Protein AF-A0A927T1A0-F1 (afdb_monomer_lite)

Secondary structure (DSSP, 8-state):
-----PPPP--HHHHHHHHHHHHHHHHHHH-SSSEEEE-HHHHT--HHHHHTHHHHHHHHTTSTTEEEEEE-TTSS-EEEEE-GGG-TT---TTS---SHHHHHHHHHHHHHHHH---TT---BHHHHHHHHHHHH--TTS-HHHHHHHHHHHHHHTTHHHHHTSSSPPBP-HHHHHHHHHHHHHHHHHHHHHHHHHHHTT-

Radius of gyration: 20.75 Å; chains: 1; bounding box: 73×37×47 Å

Foldseek 3Di:
DDPPDDDDDDDPVRVLLVVLVVCCLVQLLVDEAQKGKDFCCPPPVDVSCLVCVVVSQVSNCPDPQFPDWDADPVSGIIITGGDLLSRLQDADPPDDLLDPVSLVLLVQLLVLLVVPPDPPPFAFPSVSLVVSLVVPDDPPDDSNVSSRSVSVLCVVLCLCVVGPRPDTHTDDPVSSVSVSVSSVVVSVVSVVSHVVVVVVVD

pLDDT: mean 77.26, std 13.45, range [34.38, 95.94]

Structure (mmCIF, N/CA/C/O backbone):
data_AF-A0A927T1A0-F1
#
_entry.id   AF-A0A927T1A0-F1
#
loop_
_atom_site.group_PDB
_atom_site.id
_atom_site.type_symbol
_atom_site.label_atom_id
_atom_site.label_alt_id
_atom_site.label_comp_id
_atom_site.label_asym_id
_atom_site.label_entity_id
_atom_site.label_seq_id
_atom_site.pdbx_PDB_ins_code
_atom_site.Cartn_x
_atom_site.Cartn_y
_atom_site.Cartn_z
_atom_site.occupancy
_atom_site.B_iso_or_equiv
_atom_site.auth_seq_id
_atom_site.auth_comp_id
_atom_site.auth_asym_id
_atom_site.auth_atom_id
_atom_site.pdbx_PDB_model_num
ATOM 1 N N . MET A 1 1 ? 42.465 -2.386 1.527 1.00 45.06 1 MET A N 1
ATOM 2 C CA . MET A 1 1 ? 41.713 -3.405 0.766 1.00 45.06 1 MET A CA 1
ATOM 3 C C . MET A 1 1 ? 41.089 -2.698 -0.424 1.00 45.06 1 MET A C 1
ATOM 5 O O . MET A 1 1 ? 40.396 -1.713 -0.205 1.00 45.06 1 MET A O 1
ATOM 9 N N . ALA A 1 2 ? 41.426 -3.088 -1.654 1.00 48.59 2 ALA A N 1
ATOM 10 C CA . ALA A 1 2 ? 40.823 -2.501 -2.851 1.00 48.59 2 ALA A CA 1
ATOM 11 C C . ALA A 1 2 ? 39.385 -3.024 -2.981 1.00 48.59 2 ALA A C 1
ATOM 13 O O . ALA A 1 2 ? 39.175 -4.224 -2.835 1.00 48.59 2 ALA A O 1
ATOM 14 N N . SER A 1 3 ? 38.401 -2.146 -3.202 1.00 52.44 3 SER A N 1
ATOM 15 C CA . SER A 1 3 ? 37.031 -2.592 -3.468 1.00 52.44 3 SER A CA 1
ATOM 16 C C . SER A 1 3 ? 37.015 -3.326 -4.808 1.00 52.44 3 SER A C 1
ATOM 18 O O . SER A 1 3 ? 37.266 -2.705 -5.845 1.00 52.44 3 SER A O 1
ATOM 20 N N . GLU A 1 4 ? 36.736 -4.625 -4.799 1.00 57.19 4 GLU A N 1
ATOM 21 C CA . GLU A 1 4 ? 36.433 -5.363 -6.022 1.00 57.19 4 GLU A CA 1
ATOM 22 C C . GLU A 1 4 ? 35.213 -4.718 -6.688 1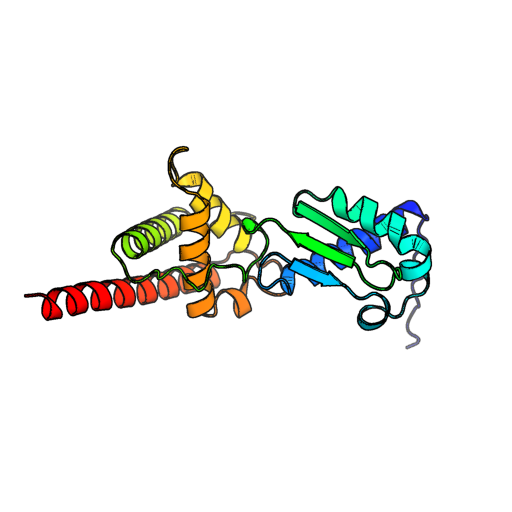.00 57.19 4 GLU A C 1
ATOM 24 O O . GLU A 1 4 ? 34.120 -4.671 -6.123 1.00 57.19 4 GLU A O 1
ATOM 29 N N . LYS A 1 5 ? 35.416 -4.146 -7.877 1.00 60.91 5 LYS A N 1
ATOM 30 C CA . LYS A 1 5 ? 34.323 -3.638 -8.703 1.00 60.91 5 LYS A CA 1
ATOM 31 C C . LYS A 1 5 ? 33.719 -4.817 -9.453 1.00 60.91 5 LYS A C 1
ATOM 33 O O . LYS A 1 5 ? 34.271 -5.263 -10.454 1.00 60.91 5 LYS A O 1
ATOM 38 N N . TYR A 1 6 ? 32.585 -5.303 -8.969 1.00 63.16 6 TYR A N 1
ATOM 39 C CA . TYR A 1 6 ? 31.758 -6.245 -9.712 1.00 63.16 6 TYR A CA 1
ATOM 40 C C . TYR A 1 6 ? 31.088 -5.498 -10.866 1.00 63.16 6 TYR A C 1
ATOM 42 O O . TYR A 1 6 ? 30.409 -4.494 -10.653 1.00 63.16 6 TYR A O 1
ATOM 50 N N . THR A 1 7 ? 31.322 -5.967 -12.089 1.00 67.88 7 THR A N 1
ATOM 51 C CA . THR A 1 7 ? 30.641 -5.471 -13.288 1.00 67.88 7 THR A CA 1
ATOM 52 C C . THR A 1 7 ? 29.565 -6.485 -13.641 1.00 67.88 7 THR A C 1
ATOM 54 O O . THR A 1 7 ? 29.859 -7.675 -13.733 1.00 67.88 7 THR A O 1
ATOM 57 N N . ILE A 1 8 ? 28.324 -6.028 -13.780 1.00 71.69 8 ILE A N 1
ATOM 58 C CA . ILE A 1 8 ? 27.202 -6.864 -14.204 1.00 71.69 8 ILE A CA 1
ATOM 59 C C . ILE A 1 8 ? 26.963 -6.550 -15.676 1.00 71.69 8 ILE A C 1
ATOM 61 O O . ILE A 1 8 ? 26.693 -5.402 -16.025 1.00 71.69 8 ILE A O 1
ATOM 65 N N . GLU A 1 9 ? 27.091 -7.558 -16.529 1.00 80.94 9 GLU A N 1
ATOM 66 C CA . GLU A 1 9 ? 26.691 -7.461 -17.928 1.00 80.94 9 GLU A CA 1
ATOM 67 C C . GLU A 1 9 ? 25.198 -7.776 -18.032 1.00 80.94 9 GLU A C 1
ATOM 69 O O . GLU A 1 9 ? 24.725 -8.760 -17.466 1.00 80.94 9 GLU A O 1
ATOM 74 N N . MET A 1 10 ? 24.454 -6.917 -18.725 1.00 84.12 10 MET A N 1
ATOM 75 C CA . MET A 1 10 ? 23.020 -7.075 -18.953 1.00 84.12 10 MET A CA 1
ATOM 76 C C . MET A 1 10 ? 22.737 -6.866 -20.434 1.00 84.12 10 MET A C 1
ATOM 78 O O . MET A 1 10 ? 23.289 -5.961 -21.065 1.00 84.12 10 MET A O 1
ATOM 82 N N . THR A 1 11 ? 21.842 -7.674 -20.989 1.00 90.88 11 THR A N 1
ATOM 83 C CA . THR A 1 11 ? 21.240 -7.389 -22.290 1.00 90.88 11 THR A CA 1
ATOM 84 C C . THR A 1 11 ? 20.385 -6.123 -22.210 1.00 90.88 11 THR A C 1
ATOM 86 O O . THR A 1 11 ? 19.959 -5.690 -21.136 1.00 90.88 11 THR A O 1
ATOM 89 N N . LYS A 1 12 ? 20.080 -5.529 -23.368 1.00 88.62 12 LYS A N 1
ATOM 90 C CA . LYS A 1 12 ? 19.177 -4.373 -23.450 1.00 88.62 12 LYS A CA 1
ATOM 91 C C . LYS A 1 12 ? 17.817 -4.662 -22.796 1.00 88.62 12 LYS A C 1
ATOM 93 O O . LYS A 1 12 ? 17.281 -3.808 -22.099 1.00 88.62 12 LYS A O 1
ATOM 98 N N . GLU A 1 13 ? 17.270 -5.858 -23.006 1.00 90.94 13 GLU A N 1
ATOM 99 C CA . GLU A 1 13 ? 15.973 -6.268 -22.453 1.00 90.94 13 GLU A CA 1
ATOM 100 C C . GLU A 1 13 ? 16.020 -6.400 -20.928 1.00 90.94 13 GLU A C 1
ATOM 102 O O . GLU A 1 13 ? 15.149 -5.870 -20.238 1.00 90.94 13 GLU A O 1
ATOM 107 N N . GLU A 1 14 ? 17.066 -7.032 -20.389 1.00 89.62 14 GLU A N 1
ATOM 108 C CA . GLU A 1 14 ? 17.267 -7.141 -18.940 1.00 89.62 14 GLU A CA 1
ATOM 109 C C . GLU A 1 14 ? 17.461 -5.767 -18.298 1.00 89.62 14 GLU A C 1
ATOM 111 O O . GLU A 1 14 ? 16.908 -5.502 -17.232 1.00 89.62 14 GLU A O 1
ATOM 116 N N . MET A 1 15 ? 18.195 -4.872 -18.963 1.00 89.56 15 MET A N 1
ATOM 117 C CA . MET A 1 15 ? 18.384 -3.486 -18.538 1.00 89.56 15 MET A CA 1
ATOM 118 C C . MET A 1 15 ? 17.048 -2.734 -18.475 1.00 89.56 15 MET A C 1
ATOM 120 O O . MET A 1 15 ? 16.716 -2.163 -17.434 1.00 89.56 15 MET A O 1
ATOM 124 N N . ILE A 1 16 ? 16.240 -2.792 -19.541 1.00 91.12 16 ILE A N 1
ATOM 125 C CA . ILE A 1 16 ? 14.908 -2.167 -19.578 1.00 91.12 16 ILE A CA 1
ATOM 126 C C . ILE A 1 16 ? 14.041 -2.702 -18.438 1.00 91.12 16 ILE A C 1
ATOM 128 O O . ILE A 1 16 ? 13.424 -1.921 -17.710 1.00 91.12 16 ILE A O 1
ATOM 132 N N . LYS A 1 17 ? 14.024 -4.027 -18.252 1.00 91.31 17 LYS A N 1
ATOM 133 C CA . LYS A 1 17 ? 13.237 -4.670 -17.201 1.00 91.31 17 LYS A CA 1
ATOM 134 C C . LYS A 1 17 ? 13.690 -4.238 -15.807 1.00 91.31 17 LYS A C 1
ATOM 136 O O . LYS A 1 17 ? 12.857 -3.886 -14.973 1.00 91.31 17 LYS A O 1
ATOM 141 N N . PHE A 1 18 ? 14.999 -4.203 -15.576 1.00 89.25 18 PHE A N 1
ATOM 142 C CA . PHE A 1 18 ? 15.589 -3.765 -14.318 1.00 89.25 18 PHE A CA 1
ATOM 143 C C . PHE A 1 18 ? 15.191 -2.328 -13.965 1.00 89.25 18 PHE A C 1
ATOM 145 O O . PHE A 1 18 ? 14.726 -2.080 -12.850 1.00 89.25 18 PHE A O 1
ATOM 152 N N . TYR A 1 19 ? 15.323 -1.380 -14.900 1.00 88.19 19 TYR A N 1
ATOM 153 C CA . TYR A 1 19 ? 14.942 0.008 -14.630 1.00 88.19 19 TYR A CA 1
ATOM 154 C C . TYR A 1 19 ? 13.432 0.176 -14.475 1.00 88.19 19 TYR A C 1
ATOM 156 O O . TYR A 1 19 ? 13.015 0.929 -13.599 1.00 88.19 19 TYR A O 1
ATOM 164 N N . ALA A 1 20 ? 12.612 -0.541 -15.248 1.00 89.75 20 ALA A N 1
ATOM 165 C CA . ALA A 1 20 ? 11.161 -0.528 -15.073 1.00 89.75 20 ALA A CA 1
ATOM 166 C C . ALA A 1 20 ? 10.763 -0.975 -13.656 1.00 89.75 20 ALA A C 1
ATOM 168 O O . ALA A 1 20 ? 10.043 -0.257 -12.958 1.00 89.75 20 ALA A O 1
ATOM 169 N N . ASP A 1 21 ? 11.296 -2.108 -13.191 1.00 87.50 21 ASP A N 1
ATOM 170 C CA . ASP A 1 21 ? 11.013 -2.635 -11.853 1.00 87.50 21 ASP A CA 1
ATOM 171 C C . ASP A 1 21 ? 11.532 -1.698 -10.754 1.00 87.50 21 ASP A C 1
ATOM 173 O O . ASP A 1 21 ? 10.850 -1.462 -9.751 1.00 87.50 21 ASP A O 1
ATOM 177 N N . LYS A 1 22 ? 12.721 -1.114 -10.947 1.00 85.44 22 LYS A N 1
ATOM 178 C CA . LYS A 1 22 ? 13.294 -0.131 -10.022 1.00 85.44 22 LYS A CA 1
ATOM 179 C C . LYS A 1 22 ? 12.413 1.114 -9.903 1.00 85.44 22 LYS A C 1
ATOM 181 O O . LYS A 1 22 ? 12.068 1.502 -8.788 1.00 85.44 22 LYS A O 1
ATOM 186 N N . ILE A 1 23 ? 12.010 1.700 -11.032 1.00 86.12 23 ILE A N 1
ATOM 187 C CA . ILE A 1 23 ? 11.151 2.890 -11.076 1.00 86.12 23 ILE A CA 1
ATOM 188 C C . ILE A 1 23 ? 9.808 2.599 -10.406 1.00 86.12 23 ILE A C 1
ATOM 190 O O . ILE A 1 23 ? 9.369 3.383 -9.572 1.00 86.12 23 ILE A O 1
ATOM 194 N N . ILE A 1 24 ? 9.174 1.458 -10.700 1.00 85.06 24 ILE A N 1
ATOM 195 C CA . ILE A 1 24 ? 7.921 1.055 -10.046 1.00 85.06 24 ILE A CA 1
ATOM 196 C C . ILE A 1 24 ? 8.090 1.007 -8.526 1.00 85.06 24 ILE A C 1
ATOM 198 O O . ILE A 1 24 ? 7.283 1.589 -7.803 1.00 85.06 24 ILE A O 1
ATOM 202 N N . ASN A 1 25 ? 9.129 0.327 -8.037 1.00 79.88 25 ASN A N 1
ATOM 203 C CA . ASN A 1 25 ? 9.332 0.135 -6.603 1.00 79.88 25 ASN A CA 1
ATOM 204 C C . ASN A 1 25 ? 9.637 1.449 -5.870 1.00 79.88 25 ASN A C 1
ATOM 206 O O . ASN A 1 25 ? 9.160 1.644 -4.754 1.00 79.88 25 ASN A O 1
ATOM 210 N N . GLU A 1 26 ? 10.382 2.367 -6.486 1.00 78.44 26 GLU A N 1
ATOM 211 C CA . GLU A 1 26 ? 10.654 3.682 -5.896 1.00 78.44 26 GLU A CA 1
ATOM 212 C C . GLU A 1 26 ? 9.430 4.611 -5.948 1.00 78.44 26 GLU A C 1
ATOM 214 O O . GLU A 1 26 ? 9.125 5.299 -4.969 1.00 78.44 26 GLU A O 1
ATOM 219 N N . SER A 1 27 ? 8.703 4.613 -7.067 1.00 78.62 27 SER A N 1
ATOM 220 C CA . SER A 1 27 ? 7.548 5.485 -7.294 1.00 78.62 27 SER A CA 1
ATOM 221 C C . SER A 1 27 ? 6.339 5.088 -6.451 1.00 78.62 27 SER A C 1
ATOM 223 O O . SER A 1 27 ? 5.657 5.950 -5.899 1.00 78.62 27 SER A O 1
ATOM 225 N N . ILE A 1 28 ? 6.082 3.788 -6.286 1.00 76.06 28 ILE A N 1
ATOM 226 C CA . ILE A 1 28 ? 4.895 3.304 -5.568 1.00 76.06 28 ILE A CA 1
ATOM 227 C C . ILE A 1 28 ? 4.938 3.609 -4.069 1.00 76.06 28 ILE A C 1
ATOM 229 O O . ILE A 1 28 ? 3.903 3.837 -3.445 1.00 76.06 28 ILE A O 1
ATOM 233 N N . VAL A 1 29 ? 6.141 3.658 -3.492 1.00 69.00 29 VAL A N 1
ATOM 234 C CA . VAL A 1 29 ? 6.360 4.035 -2.090 1.00 69.00 29 VAL A CA 1
ATOM 235 C C . VAL A 1 29 ? 6.052 5.516 -1.868 1.00 69.00 29 VAL A C 1
ATOM 237 O O . VAL A 1 29 ? 5.502 5.875 -0.832 1.00 69.00 29 VAL A O 1
ATOM 240 N N . LYS A 1 30 ? 6.380 6.363 -2.849 1.00 64.75 30 LYS A N 1
ATOM 241 C CA . LYS A 1 30 ? 6.226 7.825 -2.786 1.00 64.75 30 LYS A CA 1
ATOM 242 C C . LYS A 1 30 ? 4.874 8.318 -3.306 1.00 64.75 30 LYS A C 1
ATOM 244 O O . LYS A 1 30 ? 4.610 9.519 -3.290 1.00 64.75 30 LYS A O 1
ATOM 249 N N . CYS A 1 31 ? 4.021 7.411 -3.778 1.00 67.81 31 CYS A N 1
ATOM 250 C CA . CYS A 1 31 ? 2.732 7.762 -4.344 1.00 67.81 31 CYS A CA 1
ATOM 251 C C . CYS A 1 31 ? 1.800 8.335 -3.264 1.00 67.81 31 CYS A C 1
ATOM 253 O O . CYS A 1 31 ? 1.411 7.653 -2.313 1.00 67.81 31 CYS A O 1
ATOM 255 N N . SER A 1 32 ? 1.417 9.595 -3.453 1.00 53.44 32 SER A N 1
ATOM 256 C CA . SER A 1 32 ? 0.317 10.250 -2.753 1.00 53.44 32 SER A CA 1
ATOM 257 C C . SER A 1 32 ? -0.688 10.657 -3.832 1.00 53.44 32 SER A C 1
ATOM 259 O O . SER A 1 32 ? -0.310 11.322 -4.789 1.00 53.44 32 SER A O 1
ATOM 261 N N . LYS A 1 33 ? -1.955 10.232 -3.719 1.00 55.38 33 LYS A N 1
ATOM 262 C CA . LYS A 1 33 ? -3.036 10.526 -4.695 1.00 55.38 33 LYS A CA 1
ATOM 263 C C . LYS A 1 33 ? -2.989 9.739 -6.023 1.00 55.38 33 LYS A C 1
ATOM 265 O O . LYS A 1 33 ? -3.163 10.330 -7.081 1.00 55.38 33 LYS A O 1
ATOM 270 N N . ASP A 1 34 ? -2.777 8.419 -5.973 1.00 56.50 34 ASP A N 1
ATOM 271 C CA . ASP A 1 34 ? -2.787 7.473 -7.118 1.00 56.50 34 ASP A CA 1
ATOM 272 C C . ASP A 1 34 ? -1.754 7.722 -8.229 1.00 56.50 34 ASP A C 1
ATOM 274 O O . ASP A 1 34 ? -1.616 6.890 -9.122 1.00 56.50 34 ASP A O 1
ATOM 278 N N . ASN A 1 35 ? -1.006 8.824 -8.179 1.00 57.50 35 ASN A N 1
ATOM 279 C CA . ASN A 1 35 ? 0.011 9.180 -9.157 1.00 57.50 35 ASN A CA 1
ATOM 280 C C . ASN A 1 35 ? 1.391 9.275 -8.497 1.00 57.50 35 ASN A C 1
ATOM 282 O O . ASN A 1 35 ? 1.534 9.719 -7.355 1.00 57.50 35 ASN A O 1
ATOM 286 N N . ALA A 1 36 ? 2.415 8.867 -9.229 1.00 64.12 36 ALA A N 1
ATOM 287 C CA . ALA A 1 36 ? 3.799 9.169 -8.932 1.00 64.12 36 ALA A CA 1
ATOM 288 C C . ALA A 1 36 ? 4.448 9.704 -10.206 1.00 64.12 36 ALA A C 1
ATOM 290 O O . ALA A 1 36 ? 4.482 9.020 -11.228 1.00 64.12 36 ALA A O 1
ATOM 291 N N . CYS A 1 37 ? 4.976 10.921 -10.125 1.00 61.62 37 CYS A N 1
ATOM 292 C CA . CYS A 1 37 ? 5.792 11.490 -11.184 1.00 61.62 37 CYS A CA 1
ATOM 293 C C . CYS A 1 37 ? 7.244 11.048 -10.973 1.00 61.62 37 CYS A C 1
ATOM 295 O O . CYS A 1 37 ? 7.838 11.291 -9.916 1.00 61.62 37 CYS A O 1
ATOM 297 N N . PHE A 1 38 ? 7.805 10.369 -11.966 1.00 65.56 38 PHE A N 1
ATOM 298 C CA . PHE A 1 38 ? 9.206 9.992 -12.014 1.00 65.56 38 PHE A CA 1
ATOM 299 C C . PHE A 1 38 ? 9.939 10.887 -13.008 1.00 65.56 38 PHE A C 1
ATOM 301 O O . PHE A 1 38 ? 9.635 10.890 -14.196 1.00 65.56 38 PHE A O 1
ATOM 308 N N . VAL A 1 39 ? 10.953 11.600 -12.525 1.00 60.88 39 VAL A N 1
ATOM 309 C CA . VAL A 1 39 ? 11.798 12.471 -13.347 1.00 60.88 39 VAL A CA 1
ATOM 310 C C . VAL A 1 39 ? 13.195 11.835 -13.452 1.00 60.88 39 VAL A C 1
ATOM 312 O O . VAL A 1 39 ? 13.983 11.945 -12.504 1.00 60.88 39 VAL A O 1
ATOM 315 N N . PRO A 1 40 ? 13.545 11.156 -14.567 1.00 56.78 40 PRO A N 1
ATOM 316 C CA . PRO A 1 40 ? 14.827 10.465 -14.746 1.00 56.78 40 PRO A CA 1
ATOM 317 C C . PRO A 1 40 ? 16.062 11.322 -14.432 1.00 56.78 40 PRO A C 1
ATOM 319 O O . PRO A 1 40 ? 17.037 10.834 -13.849 1.00 56.78 40 PRO A O 1
ATOM 322 N N . THR A 1 41 ? 16.014 12.614 -14.771 1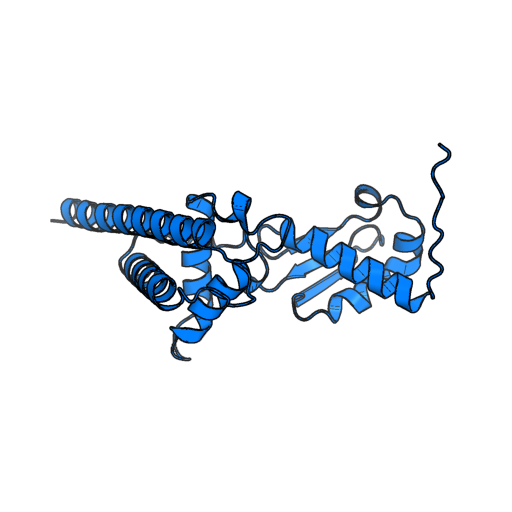.00 54.34 41 THR A N 1
ATOM 323 C CA . THR A 1 41 ? 17.122 13.567 -14.577 1.00 54.34 41 THR A CA 1
ATOM 324 C C . THR A 1 41 ? 17.392 13.892 -13.106 1.00 54.34 41 THR A C 1
ATOM 326 O O . THR A 1 41 ? 18.520 14.243 -12.753 1.00 54.34 41 THR A O 1
ATOM 329 N N . ILE A 1 42 ? 16.393 13.731 -12.234 1.00 54.88 42 ILE A N 1
ATOM 330 C CA . ILE A 1 42 ? 16.494 14.005 -10.795 1.00 54.88 42 ILE A CA 1
ATOM 331 C C . ILE A 1 42 ? 16.867 12.736 -10.023 1.00 54.88 42 ILE A C 1
ATOM 333 O O . ILE A 1 42 ? 17.663 12.800 -9.087 1.00 54.88 42 ILE A O 1
ATOM 337 N N . PHE A 1 43 ? 16.321 11.585 -10.419 1.00 51.53 43 PHE A N 1
ATOM 338 C CA . PHE A 1 43 ? 16.395 10.366 -9.613 1.00 51.53 43 PHE A CA 1
ATOM 339 C C . PHE A 1 43 ? 17.667 9.548 -9.823 1.00 51.53 43 PHE A C 1
ATOM 341 O O . PHE A 1 43 ? 18.226 9.040 -8.854 1.00 51.53 43 PHE A O 1
ATOM 348 N N . LEU A 1 44 ? 18.129 9.401 -11.068 1.00 57.56 44 LEU A N 1
ATOM 349 C CA . LEU A 1 44 ? 19.227 8.476 -11.374 1.00 57.56 44 LEU A CA 1
ATOM 350 C C . LEU A 1 44 ? 20.357 9.112 -12.187 1.00 57.56 44 LEU A C 1
ATOM 352 O O . LEU A 1 44 ? 21.453 8.559 -12.201 1.00 57.56 44 LEU A O 1
ATOM 356 N N . LYS A 1 45 ? 20.131 10.288 -12.804 1.00 60.03 45 LYS A N 1
ATOM 357 C CA . LYS A 1 45 ? 21.101 10.978 -13.687 1.00 60.03 45 LYS A CA 1
ATOM 358 C C . LYS A 1 45 ? 21.737 10.034 -14.719 1.00 60.03 45 LYS A C 1
ATOM 360 O O . LYS A 1 45 ? 22.871 10.239 -15.150 1.00 60.03 45 LYS A O 1
ATOM 365 N N . ASP A 1 46 ? 21.005 8.993 -15.092 1.00 68.31 46 ASP A N 1
ATOM 366 C CA . ASP A 1 46 ? 21.507 7.906 -15.910 1.00 68.31 46 ASP A CA 1
ATOM 367 C C . ASP A 1 46 ? 21.050 8.124 -17.349 1.00 68.31 46 ASP A C 1
ATOM 369 O O . ASP A 1 46 ? 19.852 8.130 -17.645 1.00 68.31 46 ASP A O 1
ATOM 373 N N . LYS A 1 47 ? 22.018 8.346 -18.242 1.00 72.88 47 LYS A N 1
ATOM 374 C CA . LYS A 1 47 ? 21.754 8.597 -19.663 1.00 72.88 47 LYS A CA 1
ATOM 375 C C . LYS A 1 47 ? 21.032 7.424 -20.324 1.00 72.88 47 LYS A C 1
ATOM 377 O O . LYS A 1 47 ? 20.209 7.665 -21.200 1.00 72.88 47 LYS A O 1
ATOM 382 N N . LEU A 1 48 ? 21.261 6.194 -19.855 1.00 75.19 48 LEU A N 1
ATOM 383 C CA . LEU A 1 48 ? 20.617 4.998 -20.402 1.00 75.19 48 LEU A CA 1
ATOM 384 C C . LEU A 1 48 ? 19.099 5.020 -20.198 1.00 75.19 48 LEU A C 1
ATOM 386 O O . LEU A 1 48 ? 18.351 4.591 -21.070 1.00 75.19 48 LEU A O 1
ATOM 390 N N . ILE A 1 49 ? 18.622 5.570 -19.078 1.00 77.12 49 ILE A N 1
ATOM 391 C CA . ILE A 1 49 ? 17.181 5.677 -18.813 1.00 77.12 49 ILE A CA 1
ATOM 392 C C . ILE A 1 49 ? 16.532 6.669 -19.775 1.00 77.12 49 ILE A C 1
ATOM 394 O O . ILE A 1 49 ? 15.430 6.423 -20.251 1.00 77.12 49 ILE A O 1
ATOM 398 N N . ILE A 1 50 ? 17.214 7.781 -20.061 1.00 77.75 50 ILE A N 1
ATOM 399 C CA . ILE A 1 50 ? 16.719 8.814 -20.978 1.00 77.75 50 ILE A CA 1
ATOM 400 C C . ILE A 1 50 ? 16.666 8.260 -22.407 1.00 77.75 50 ILE A C 1
ATOM 402 O O . ILE A 1 50 ? 15.654 8.407 -23.085 1.00 77.75 50 ILE A O 1
ATOM 406 N N . GLU A 1 51 ? 17.722 7.572 -22.848 1.00 84.56 51 GLU A N 1
ATOM 407 C CA . GLU A 1 51 ? 17.807 6.979 -24.191 1.00 84.56 51 GLU A CA 1
ATOM 408 C C . GLU A 1 51 ? 16.760 5.879 -24.430 1.00 84.56 51 GLU A C 1
ATOM 410 O O . GLU A 1 51 ? 16.293 5.706 -25.555 1.00 84.56 51 GLU A O 1
ATOM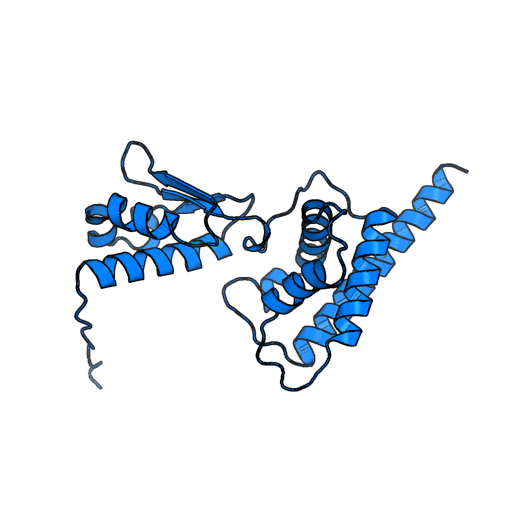 415 N N . HIS A 1 52 ? 16.351 5.168 -23.374 1.00 87.69 52 HIS A N 1
ATOM 416 C CA . HIS A 1 52 ? 15.402 4.053 -23.445 1.00 87.69 52 HIS A CA 1
ATOM 417 C C . HIS A 1 52 ? 14.047 4.343 -22.782 1.00 87.69 52 HIS A C 1
ATOM 419 O O . HIS A 1 52 ? 13.285 3.414 -22.498 1.00 87.69 52 HIS A O 1
ATOM 425 N N . LEU A 1 53 ? 13.711 5.617 -22.550 1.00 85.62 53 LEU A N 1
ATOM 426 C CA . LEU A 1 53 ? 12.569 6.009 -21.719 1.00 85.62 53 LEU A CA 1
ATOM 427 C C . LEU A 1 53 ? 11.235 5.435 -22.213 1.00 85.62 53 LEU A C 1
ATOM 429 O O . LEU A 1 53 ? 10.436 4.946 -21.418 1.00 85.62 53 LEU A O 1
ATOM 433 N N . GLU A 1 54 ? 11.005 5.435 -23.527 1.00 88.75 54 GLU A N 1
ATOM 434 C CA . GLU A 1 54 ? 9.788 4.877 -24.129 1.00 88.75 54 GLU A CA 1
ATOM 435 C C . GLU A 1 54 ? 9.671 3.356 -23.966 1.00 88.75 54 GLU A C 1
ATOM 437 O O . GLU A 1 54 ? 8.569 2.812 -23.857 1.00 88.75 54 GLU A O 1
ATOM 442 N N . GLU A 1 55 ? 10.794 2.643 -24.014 1.00 91.44 55 GLU A N 1
ATOM 443 C CA . GLU A 1 55 ? 10.828 1.187 -23.864 1.00 91.44 55 GLU A CA 1
ATOM 444 C C . GLU A 1 55 ? 10.611 0.811 -22.397 1.00 91.44 55 GLU A C 1
ATOM 446 O O . GLU A 1 55 ? 9.802 -0.068 -22.097 1.00 91.44 55 GLU A O 1
ATOM 451 N N . ILE A 1 56 ? 11.237 1.559 -21.486 1.00 90.75 56 ILE A N 1
ATOM 452 C CA . ILE A 1 56 ? 11.035 1.450 -20.040 1.00 90.75 56 ILE A CA 1
ATOM 453 C C . ILE A 1 56 ? 9.577 1.755 -19.676 1.00 90.75 56 ILE A C 1
ATOM 455 O O . ILE A 1 56 ? 8.949 0.966 -18.976 1.00 90.75 56 ILE A O 1
ATOM 459 N N . ALA A 1 57 ? 8.989 2.836 -20.191 1.00 89.94 57 ALA A N 1
ATOM 460 C CA . ALA A 1 57 ? 7.591 3.190 -19.938 1.00 89.94 57 ALA A CA 1
ATOM 461 C C . ALA A 1 57 ? 6.610 2.111 -20.432 1.00 89.94 57 ALA A C 1
ATOM 463 O O . ALA A 1 57 ? 5.644 1.779 -19.739 1.00 89.94 57 ALA A O 1
ATOM 464 N N . ARG A 1 58 ? 6.871 1.518 -21.606 1.00 92.00 58 ARG A N 1
ATOM 465 C CA . ARG A 1 58 ? 6.085 0.387 -22.126 1.00 92.00 58 ARG A CA 1
ATOM 466 C C . ARG A 1 58 ? 6.204 -0.851 -21.248 1.00 92.00 58 ARG A C 1
ATOM 468 O O . ARG A 1 58 ? 5.216 -1.563 -21.089 1.00 92.00 58 ARG A O 1
ATOM 475 N N . GLU A 1 59 ? 7.378 -1.112 -20.686 1.00 94.31 59 GLU A N 1
ATOM 476 C CA . GLU A 1 59 ? 7.574 -2.217 -19.750 1.00 94.31 59 GLU A CA 1
ATOM 477 C C . GLU A 1 59 ? 6.866 -1.956 -18.411 1.00 94.31 59 GLU A C 1
ATOM 479 O O . GLU A 1 59 ? 6.183 -2.844 -17.903 1.00 94.31 59 GLU A O 1
ATOM 484 N N . ILE A 1 60 ? 6.912 -0.721 -17.897 1.00 91.88 60 ILE A N 1
ATOM 485 C CA . ILE A 1 60 ? 6.176 -0.302 -16.691 1.00 91.88 60 ILE A CA 1
ATOM 486 C C . ILE A 1 60 ? 4.665 -0.509 -16.867 1.00 91.88 60 ILE A C 1
ATOM 488 O O . ILE A 1 60 ? 4.005 -1.030 -15.971 1.00 91.88 60 ILE A O 1
ATOM 492 N N . GLN A 1 61 ? 4.110 -0.156 -18.031 1.00 92.69 61 GLN A N 1
ATOM 493 C CA . GLN A 1 61 ? 2.676 -0.283 -18.325 1.00 92.69 61 GLN A CA 1
ATOM 494 C C . GLN A 1 61 ? 2.159 -1.735 -18.262 1.00 92.69 61 GLN A C 1
ATOM 496 O O . GLN A 1 61 ? 0.950 -1.939 -18.139 1.00 92.69 61 GLN A O 1
ATOM 501 N N . LYS A 1 62 ? 3.046 -2.739 -18.339 1.00 91.69 62 LYS A N 1
ATOM 502 C CA . LYS A 1 62 ? 2.693 -4.164 -18.212 1.00 91.69 62 LYS A CA 1
ATOM 503 C C . LYS A 1 62 ? 2.571 -4.626 -16.757 1.00 91.69 62 LYS A C 1
ATOM 505 O O . LYS A 1 62 ? 2.040 -5.712 -16.519 1.00 91.69 62 LYS A O 1
ATOM 510 N N . ASP A 1 63 ? 3.076 -3.866 -15.784 1.00 89.81 63 ASP A N 1
ATOM 511 C CA . ASP A 1 63 ? 3.023 -4.271 -14.380 1.00 89.81 63 ASP A CA 1
ATOM 512 C C . ASP A 1 63 ? 1.584 -4.207 -13.848 1.00 89.81 63 ASP A C 1
ATOM 514 O O . ASP A 1 63 ? 0.883 -3.208 -13.982 1.00 89.81 63 ASP A O 1
ATOM 518 N N . LYS A 1 64 ? 1.147 -5.278 -13.177 1.00 84.50 64 LYS A N 1
ATOM 519 C CA . LYS A 1 64 ? -0.205 -5.415 -12.606 1.00 84.50 64 LYS A CA 1
ATOM 520 C C . LYS A 1 64 ? -0.585 -4.331 -11.587 1.00 84.50 64 LYS A C 1
ATOM 522 O O . LYS A 1 64 ? -1.756 -4.222 -11.223 1.00 84.50 64 LYS A O 1
ATOM 527 N N . LYS A 1 65 ? 0.393 -3.602 -11.043 1.00 82.75 65 LYS A N 1
ATOM 528 C CA . LYS A 1 65 ? 0.189 -2.506 -10.091 1.00 82.75 65 LYS A CA 1
ATOM 529 C C . LYS A 1 65 ? -0.130 -1.190 -10.791 1.00 82.75 65 LYS A C 1
ATOM 531 O O . LYS A 1 65 ? -0.699 -0.306 -10.152 1.00 82.75 65 LYS A O 1
ATOM 536 N N . VAL A 1 66 ? 0.232 -1.069 -12.065 1.00 83.94 66 VAL A N 1
ATOM 537 C CA . VAL A 1 66 ? 0.140 0.155 -12.855 1.00 83.94 66 VAL A CA 1
ATOM 538 C C . VAL A 1 66 ? -1.190 0.186 -13.600 1.00 83.94 66 VAL A C 1
ATOM 540 O O . VAL A 1 66 ? -1.564 -0.750 -14.299 1.00 83.94 66 VAL A O 1
ATOM 543 N N . VAL A 1 67 ? -1.913 1.291 -13.444 1.00 85.69 67 VAL A N 1
ATOM 544 C CA . VAL A 1 67 ? -3.137 1.597 -14.193 1.00 85.69 67 VAL A CA 1
ATOM 545 C C . VAL A 1 67 ? -2.764 2.209 -15.534 1.00 85.69 67 VAL A C 1
ATOM 547 O O . VAL A 1 67 ? -3.265 1.806 -16.583 1.00 85.69 67 VAL A O 1
ATOM 550 N N . LYS A 1 68 ? -1.885 3.211 -15.498 1.00 87.38 68 LYS A N 1
ATOM 551 C CA . LYS A 1 68 ? -1.543 4.018 -16.663 1.00 87.38 68 LYS A CA 1
ATOM 552 C C . LYS A 1 68 ? -0.149 4.605 -16.519 1.00 87.38 68 LYS A C 1
ATOM 554 O O . LYS A 1 68 ? 0.236 5.022 -15.432 1.00 87.38 68 LYS A O 1
ATOM 559 N N . VAL A 1 69 ? 0.548 4.694 -17.642 1.00 88.62 69 VAL A N 1
ATOM 560 C CA . VAL A 1 69 ? 1.796 5.432 -17.802 1.00 88.62 69 VAL A CA 1
ATOM 561 C C . VAL A 1 69 ? 1.578 6.545 -18.823 1.00 88.62 69 VAL A C 1
ATOM 563 O O . VAL A 1 69 ? 0.975 6.322 -19.875 1.00 88.62 69 VAL A O 1
ATOM 566 N N . ALA A 1 70 ? 2.051 7.748 -18.519 1.00 85.81 70 ALA A N 1
ATOM 567 C CA . ALA A 1 70 ? 2.141 8.846 -19.469 1.00 85.81 70 ALA A CA 1
ATOM 568 C C . ALA A 1 70 ? 3.570 9.388 -19.472 1.00 85.81 70 ALA A C 1
ATOM 570 O O . ALA A 1 70 ? 4.178 9.546 -18.422 1.00 85.81 70 ALA A O 1
ATOM 571 N N . ILE A 1 71 ? 4.102 9.647 -20.661 1.00 83.12 71 ILE A N 1
ATOM 572 C CA . ILE A 1 71 ? 5.386 10.326 -20.827 1.00 83.12 71 ILE A CA 1
ATOM 573 C C . ILE A 1 71 ? 5.067 11.782 -21.146 1.00 83.12 71 ILE A C 1
ATOM 575 O O . ILE A 1 71 ? 4.163 12.055 -21.949 1.00 83.12 71 ILE A O 1
ATOM 579 N N . ASP A 1 72 ? 5.765 12.714 -20.506 1.00 79.12 72 ASP A N 1
ATOM 580 C CA . ASP A 1 72 ? 5.626 14.123 -20.845 1.00 79.12 72 ASP A CA 1
ATOM 581 C C . ASP A 1 72 ? 6.083 14.388 -22.292 1.00 79.12 72 ASP A C 1
ATOM 583 O O . ASP A 1 72 ? 6.820 13.624 -22.917 1.00 79.12 72 ASP A O 1
ATOM 587 N N . LYS A 1 73 ? 5.638 15.510 -22.860 1.00 69.00 73 LYS A N 1
ATOM 588 C CA . LYS A 1 73 ? 5.929 15.839 -24.266 1.00 69.00 73 LYS A CA 1
ATOM 589 C C . LYS A 1 73 ? 7.421 16.033 -24.552 1.00 69.00 73 LYS A C 1
ATOM 591 O O . LYS A 1 73 ? 7.807 16.004 -25.717 1.00 69.00 73 LYS A O 1
ATOM 596 N N . ASN A 1 74 ? 8.226 16.265 -23.517 1.00 70.81 74 ASN A N 1
ATOM 597 C CA . ASN A 1 74 ? 9.655 16.518 -23.640 1.00 70.81 74 ASN A CA 1
ATOM 598 C C . ASN A 1 74 ? 10.513 15.291 -23.290 1.00 70.81 74 ASN A C 1
ATOM 600 O O . ASN A 1 74 ? 11.734 15.428 -23.278 1.00 70.81 74 ASN A O 1
ATOM 604 N N . PHE A 1 75 ? 9.910 14.123 -23.026 1.00 66.06 75 PHE A N 1
ATOM 605 C CA . PHE A 1 75 ? 10.601 12.891 -22.616 1.00 66.06 75 PHE A CA 1
ATOM 606 C C . PHE A 1 75 ? 11.515 13.076 -21.394 1.00 66.06 75 PHE A C 1
ATOM 608 O O . PHE A 1 75 ? 12.544 12.419 -21.248 1.00 66.06 75 PHE A O 1
ATOM 615 N N . ASN A 1 76 ? 11.143 13.993 -20.512 1.00 70.69 76 ASN A N 1
ATOM 616 C CA . ASN A 1 76 ? 11.843 14.305 -19.281 1.00 70.69 76 ASN A CA 1
ATOM 617 C C . ASN A 1 76 ? 11.158 13.715 -18.054 1.00 70.69 76 ASN A C 1
ATOM 619 O O . ASN A 1 76 ? 11.781 13.710 -16.996 1.00 70.69 76 ASN A O 1
ATOM 623 N N . GLU A 1 77 ? 9.910 13.252 -18.159 1.00 75.81 77 GLU A N 1
ATOM 624 C CA . GLU A 1 77 ? 9.120 12.777 -17.021 1.00 75.81 77 GLU A CA 1
ATOM 625 C C . GLU A 1 77 ? 8.217 11.600 -17.420 1.00 75.81 77 GLU A C 1
ATOM 627 O O . GLU A 1 77 ? 7.667 11.548 -18.523 1.00 75.81 77 GLU A O 1
ATOM 632 N N . ILE A 1 78 ? 8.064 10.642 -16.505 1.00 80.00 78 ILE A N 1
ATOM 633 C CA . ILE A 1 78 ? 7.083 9.561 -16.579 1.00 80.00 78 ILE A CA 1
ATOM 634 C C . ILE A 1 78 ? 6.092 9.753 -15.431 1.00 80.00 78 ILE A C 1
ATOM 636 O O . ILE A 1 78 ? 6.446 9.586 -14.265 1.00 80.00 78 ILE A O 1
ATOM 640 N N . ASP A 1 79 ? 4.835 10.022 -15.758 1.00 82.44 79 ASP A N 1
ATOM 641 C CA . ASP A 1 79 ? 3.722 9.952 -14.818 1.00 82.44 79 ASP A CA 1
ATOM 642 C C . ASP A 1 79 ? 3.192 8.519 -14.749 1.00 82.44 79 ASP A C 1
ATOM 644 O O . ASP A 1 79 ? 2.761 7.944 -15.754 1.00 82.44 79 ASP A O 1
ATOM 648 N N . ILE A 1 80 ? 3.211 7.934 -13.553 1.00 85.56 80 ILE A N 1
ATOM 649 C CA . ILE A 1 80 ? 2.772 6.563 -13.302 1.00 85.56 80 ILE A CA 1
ATOM 650 C C . ILE A 1 80 ? 1.574 6.599 -12.364 1.00 85.56 80 ILE A C 1
ATOM 652 O O . ILE A 1 80 ? 1.692 6.924 -11.183 1.00 85.56 80 ILE A O 1
ATOM 656 N N . SER A 1 81 ? 0.415 6.205 -12.881 1.00 82.62 81 SER A N 1
ATOM 657 C CA . SER A 1 81 ? -0.779 5.976 -12.075 1.00 82.62 81 SER A CA 1
ATOM 658 C C . SER A 1 81 ? -0.822 4.528 -11.595 1.00 82.62 81 SER A C 1
ATOM 660 O O . SER A 1 81 ? -0.772 3.602 -12.408 1.00 82.62 81 SER A O 1
ATOM 662 N N . PHE A 1 82 ? -0.956 4.318 -10.290 1.00 81.31 82 PHE A N 1
ATOM 663 C CA . PHE A 1 82 ? -1.042 2.995 -9.669 1.00 81.31 82 PHE A CA 1
ATOM 664 C C . PHE A 1 82 ? -2.474 2.694 -9.219 1.00 81.31 82 PHE A C 1
ATOM 666 O O . PHE A 1 82 ? -3.263 3.598 -8.956 1.00 81.31 82 PHE A O 1
ATOM 673 N N . TYR A 1 83 ? -2.829 1.412 -9.09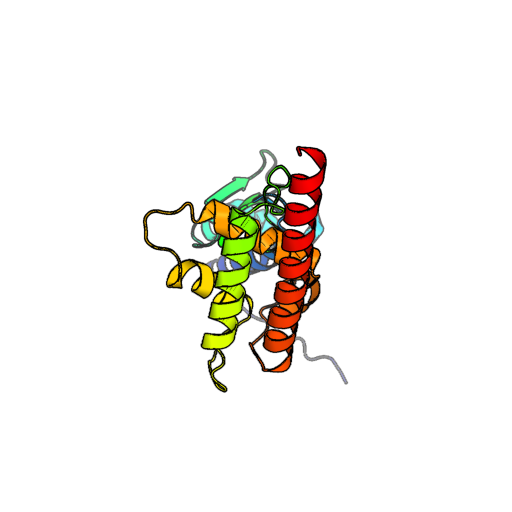9 1.00 74.94 83 TYR A N 1
ATOM 674 C CA . TYR A 1 83 ? -4.085 1.058 -8.438 1.00 74.94 83 TYR A CA 1
ATOM 675 C C . TYR A 1 83 ? -3.990 1.418 -6.956 1.00 74.94 83 TYR A C 1
ATOM 677 O O . TYR A 1 83 ? -3.033 1.005 -6.299 1.00 74.94 83 TYR A O 1
ATOM 685 N N . ALA A 1 84 ? -5.032 2.063 -6.424 1.00 71.06 84 ALA A N 1
ATOM 686 C CA . ALA A 1 84 ? -5.141 2.485 -5.026 1.00 71.06 84 ALA A CA 1
ATOM 687 C C . ALA A 1 84 ? -4.621 1.439 -4.030 1.00 71.06 84 ALA A C 1
ATOM 689 O O . ALA A 1 84 ? -3.836 1.779 -3.155 1.00 71.06 84 ALA A O 1
ATOM 690 N N . LYS A 1 85 ? -4.963 0.153 -4.227 1.00 68.25 85 LYS A N 1
ATOM 691 C CA . LYS A 1 85 ? -4.550 -0.976 -3.371 1.00 68.25 85 LYS A CA 1
ATOM 692 C C . LYS A 1 85 ? -3.040 -1.182 -3.216 1.00 68.25 85 LYS A C 1
ATOM 694 O O . LYS A 1 85 ? -2.598 -1.879 -2.306 1.00 68.25 85 LYS A O 1
ATOM 699 N N . TYR A 1 86 ? -2.248 -0.633 -4.131 1.00 73.50 86 TYR A N 1
ATOM 700 C CA . TYR A 1 86 ? -0.794 -0.688 -4.073 1.00 73.50 86 TYR A CA 1
ATOM 701 C C . TYR A 1 86 ? -0.166 0.625 -3.584 1.00 73.50 86 TYR A C 1
ATOM 703 O O . TYR A 1 86 ? 1.016 0.620 -3.250 1.00 73.50 86 TYR A O 1
ATOM 711 N N . CYS A 1 87 ? -0.943 1.707 -3.467 1.00 74.50 87 CYS A N 1
ATOM 712 C CA . CYS A 1 87 ? -0.517 3.005 -2.950 1.00 74.50 87 CYS A CA 1
ATOM 713 C C . CYS A 1 87 ? -0.730 3.061 -1.431 1.00 74.50 87 CYS A C 1
ATOM 715 O O . CYS A 1 87 ? -1.864 3.245 -0.980 1.00 74.50 87 CYS A O 1
ATOM 717 N N . PRO A 1 88 ? 0.329 2.936 -0.613 1.00 64.25 88 PRO A N 1
ATOM 718 C CA . PRO A 1 88 ? 0.179 2.827 0.836 1.00 64.25 88 PRO A CA 1
ATOM 719 C C . PRO A 1 88 ? -0.412 4.089 1.475 1.00 64.25 88 PRO A C 1
ATOM 721 O O . PRO A 1 88 ? -1.119 3.993 2.468 1.00 64.25 88 PRO A O 1
ATOM 724 N N . ARG A 1 89 ? -0.162 5.266 0.891 1.00 68.50 89 ARG A N 1
ATOM 725 C CA . ARG A 1 89 ? -0.638 6.559 1.403 1.00 68.50 89 ARG A CA 1
ATOM 726 C C . ARG A 1 89 ? -1.908 7.063 0.717 1.00 68.50 89 ARG A C 1
ATOM 728 O O . ARG A 1 89 ? -2.334 8.181 0.980 1.00 68.50 89 ARG A O 1
ATOM 735 N N . TYR A 1 90 ? -2.515 6.275 -0.172 1.00 71.56 90 TYR A N 1
ATOM 736 C CA . TYR A 1 90 ? -3.714 6.721 -0.868 1.00 71.56 90 TYR A CA 1
ATOM 737 C C . TYR A 1 90 ? -4.978 6.534 -0.028 1.00 71.56 90 TYR A C 1
ATOM 739 O O . TYR A 1 90 ? -5.361 5.411 0.310 1.00 71.56 90 TYR A O 1
ATOM 747 N N . TYR A 1 91 ? -5.651 7.651 0.231 1.00 71.50 91 TYR A N 1
ATOM 748 C CA . TYR A 1 91 ? -7.025 7.722 0.700 1.00 71.50 91 TYR A CA 1
ATOM 749 C C . TYR A 1 91 ? -7.657 9.052 0.264 1.00 71.50 91 TYR A C 1
ATOM 751 O O . TYR A 1 91 ? -6.984 10.057 0.046 1.00 71.50 91 TYR A O 1
ATOM 759 N N . ARG A 1 92 ? -8.976 9.038 0.124 1.00 73.25 92 ARG A N 1
ATOM 760 C CA . ARG A 1 92 ? -9.867 10.177 -0.053 1.00 73.25 92 ARG A CA 1
ATOM 761 C C . ARG A 1 92 ? -9.986 10.937 1.264 1.00 73.25 92 ARG A C 1
ATOM 763 O O . ARG A 1 92 ? -10.647 10.470 2.191 1.00 73.25 92 ARG A O 1
ATOM 770 N N . GLU A 1 93 ? -9.322 12.088 1.327 1.00 68.81 93 GLU A N 1
ATOM 771 C CA . GLU A 1 93 ? -9.310 13.003 2.478 1.00 68.81 93 GLU A CA 1
ATOM 772 C C . GLU A 1 93 ? -10.699 13.597 2.782 1.00 68.81 93 GLU A C 1
ATOM 774 O O . GLU A 1 93 ? -10.983 13.934 3.926 1.00 68.81 93 GLU A O 1
ATOM 779 N N . ASP A 1 94 ? -11.587 13.681 1.784 1.00 71.19 94 ASP A N 1
ATOM 780 C CA . ASP A 1 94 ? -12.965 14.174 1.916 1.00 71.19 94 ASP A CA 1
ATOM 781 C C . ASP A 1 94 ? -13.913 13.173 2.598 1.00 71.19 94 ASP A C 1
ATOM 783 O O . ASP A 1 94 ? -15.037 13.522 2.962 1.00 71.19 94 ASP A O 1
ATOM 787 N N . LYS A 1 95 ? -13.475 11.925 2.797 1.00 76.50 95 LYS A N 1
ATOM 788 C CA . LYS A 1 95 ? -14.258 10.892 3.478 1.00 76.50 95 LYS A CA 1
ATOM 789 C C . LYS A 1 95 ? -13.810 10.741 4.929 1.00 76.50 95 LYS A C 1
ATOM 791 O O . LYS A 1 95 ? -12.705 10.279 5.203 1.00 76.50 95 LYS A O 1
ATOM 796 N N . SER A 1 96 ? -14.709 11.046 5.862 1.00 80.19 96 SER A N 1
ATOM 797 C CA . SER A 1 96 ? -14.498 10.759 7.284 1.00 80.19 96 SER A CA 1
ATOM 798 C C . SER A 1 96 ? -14.705 9.273 7.601 1.00 80.19 96 SER A C 1
ATOM 800 O O . SER A 1 96 ? -15.599 8.627 7.049 1.00 80.19 96 SER A O 1
ATOM 802 N N . ILE A 1 97 ? -13.895 8.751 8.527 1.00 85.62 97 ILE A N 1
ATOM 803 C CA . ILE A 1 97 ? -14.076 7.420 9.135 1.00 85.62 97 ILE A CA 1
ATOM 804 C C . ILE A 1 97 ? -14.834 7.480 10.469 1.00 85.62 97 ILE A C 1
ATOM 806 O O . ILE A 1 97 ? -15.089 6.447 11.081 1.00 85.62 97 ILE A O 1
ATOM 810 N N . GLU A 1 98 ? -15.170 8.680 10.944 1.00 86.94 98 GLU A N 1
ATOM 811 C CA . GLU A 1 98 ? -15.768 8.934 12.261 1.00 86.94 98 GLU A CA 1
ATOM 812 C C . GLU A 1 98 ? -17.297 8.799 12.209 1.00 86.94 98 GLU A C 1
ATOM 814 O O . GLU A 1 98 ? -18.046 9.715 12.525 1.00 86.94 98 GLU A O 1
ATOM 819 N N . ASN A 1 99 ? -17.764 7.649 11.730 1.00 87.00 99 ASN A N 1
ATOM 820 C CA . ASN A 1 99 ? -19.175 7.296 11.615 1.00 87.00 99 ASN A CA 1
ATOM 821 C C . ASN A 1 99 ? -19.361 5.789 11.857 1.00 87.00 99 ASN A C 1
ATOM 823 O O . ASN A 1 99 ? -18.386 5.038 11.960 1.00 87.00 99 ASN A O 1
ATOM 827 N N . GLN A 1 100 ? -20.616 5.336 11.941 1.00 87.31 100 GLN A N 1
ATOM 828 C CA . GLN A 1 100 ? -20.932 3.933 12.229 1.00 87.31 100 GLN A CA 1
ATOM 829 C C . GLN A 1 100 ? -20.330 2.963 11.199 1.00 87.31 100 GLN A C 1
ATOM 831 O O . GLN A 1 100 ? -19.856 1.888 11.560 1.00 87.31 100 GLN A O 1
ATOM 836 N N . GLU A 1 101 ? -20.298 3.348 9.922 1.00 85.38 101 GLU A N 1
ATOM 837 C CA . GLU A 1 101 ? -19.716 2.522 8.864 1.00 85.38 101 GLU A CA 1
ATOM 838 C C . GLU A 1 101 ? -18.200 2.339 9.061 1.00 85.38 101 GLU A C 1
ATOM 840 O O . GLU A 1 101 ? -17.693 1.215 8.999 1.00 85.38 101 GLU A O 1
ATOM 845 N N . GLY A 1 102 ? -17.480 3.420 9.375 1.00 86.81 102 GLY A N 1
ATOM 846 C CA . GLY A 1 102 ? -16.062 3.376 9.720 1.00 86.81 102 GLY A CA 1
ATOM 847 C C . GLY A 1 102 ? -15.790 2.526 10.963 1.00 86.81 102 GLY A C 1
ATOM 848 O O . GLY A 1 102 ? -14.893 1.679 10.937 1.00 86.81 102 GLY A O 1
ATOM 849 N N . TYR A 1 103 ? -16.604 2.672 12.015 1.00 90.06 103 TYR A N 1
ATOM 850 C CA . TYR A 1 103 ? -16.514 1.844 13.223 1.00 90.06 103 TYR A CA 1
ATOM 851 C C . TYR A 1 103 ? -16.656 0.351 12.904 1.00 90.06 103 TYR A C 1
ATOM 853 O O . TYR A 1 103 ? -15.809 -0.456 13.297 1.00 90.06 103 TYR A O 1
ATOM 861 N N . ASP A 1 104 ? -17.697 -0.018 12.156 1.00 86.69 104 ASP A N 1
ATOM 862 C CA . ASP A 1 104 ? -17.986 -1.406 11.801 1.00 86.69 104 ASP A CA 1
ATOM 863 C C . ASP A 1 104 ? -16.861 -2.031 10.969 1.00 86.69 104 ASP A C 1
ATOM 865 O O . ASP A 1 104 ? -16.536 -3.212 11.144 1.00 86.69 104 ASP A O 1
ATOM 869 N N . PHE A 1 105 ? -16.249 -1.259 10.066 1.00 86.25 105 PHE A N 1
ATOM 870 C CA . PHE A 1 105 ? -15.121 -1.730 9.266 1.00 86.25 105 PHE A CA 1
ATOM 871 C C . PHE A 1 105 ? -13.861 -1.939 10.097 1.00 86.25 105 PHE A C 1
ATOM 873 O O . PHE A 1 105 ? -13.271 -3.019 10.017 1.00 86.25 105 PHE A O 1
ATOM 880 N N . ILE A 1 106 ? -13.474 -0.969 10.930 1.00 89.56 106 ILE A N 1
ATOM 881 C CA . ILE A 1 106 ? -12.309 -1.127 11.810 1.00 89.56 106 ILE A CA 1
ATOM 882 C C . ILE A 1 106 ? -12.529 -2.293 12.778 1.00 89.56 106 ILE A C 1
ATOM 884 O O . ILE A 1 106 ? -11.628 -3.107 12.974 1.00 89.56 106 ILE A O 1
ATOM 888 N N . ASN A 1 107 ? -13.741 -2.450 13.316 1.00 88.94 107 ASN A N 1
ATOM 889 C CA . ASN A 1 107 ? -14.076 -3.574 14.182 1.00 88.94 107 ASN A CA 1
ATOM 890 C C . ASN A 1 107 ? -13.886 -4.926 13.472 1.00 88.94 107 ASN A C 1
ATOM 892 O O . ASN A 1 107 ? -13.222 -5.817 13.997 1.00 88.94 107 ASN A O 1
ATOM 896 N N . LYS A 1 108 ? -14.399 -5.075 12.244 1.00 86.25 108 LYS A N 1
ATOM 897 C CA . LYS A 1 108 ? -14.208 -6.300 11.445 1.00 86.25 108 LYS A CA 1
ATOM 898 C C . LYS A 1 108 ? -12.742 -6.571 11.125 1.00 86.25 108 LYS A C 1
ATOM 900 O O . LYS A 1 108 ? -12.334 -7.732 11.119 1.00 86.25 108 LYS A O 1
ATOM 905 N N . PHE A 1 109 ? -11.966 -5.524 10.859 1.00 86.44 109 PHE A N 1
ATOM 906 C CA . PHE A 1 109 ? -10.539 -5.646 10.593 1.00 86.44 109 PHE A CA 1
ATOM 907 C C . PHE A 1 109 ? -9.774 -6.137 11.825 1.00 86.44 109 PHE A C 1
ATOM 909 O O . PHE A 1 109 ? -9.017 -7.098 11.727 1.00 86.44 109 PHE A O 1
ATOM 916 N N . VAL A 1 110 ? -10.038 -5.563 13.001 1.00 88.75 110 VAL A N 1
ATOM 917 C CA . VAL A 1 110 ? -9.459 -6.020 14.274 1.00 88.75 110 VAL A CA 1
ATOM 918 C C . VAL A 1 110 ? -9.771 -7.497 14.528 1.00 88.75 110 VAL A C 1
ATOM 920 O O . VAL A 1 110 ? -8.871 -8.273 14.846 1.00 88.75 110 VAL A O 1
ATOM 923 N N . GLU A 1 111 ? -11.024 -7.914 14.336 1.00 86.50 111 GLU A N 1
ATOM 924 C CA . GLU A 1 111 ? -11.417 -9.316 14.520 1.00 86.50 111 GLU A CA 1
ATOM 925 C C . GLU A 1 111 ? -10.752 -10.255 13.501 1.00 86.50 111 GLU A C 1
ATOM 927 O O . GLU A 1 111 ? -10.399 -11.384 13.834 1.00 86.50 111 GLU A O 1
ATOM 932 N N . PHE A 1 112 ? -10.511 -9.794 12.271 1.00 84.94 112 PHE A N 1
ATOM 933 C CA . PHE A 1 112 ? -9.729 -10.535 11.279 1.00 84.94 112 PHE A CA 1
ATOM 934 C C . PHE A 1 112 ? -8.261 -10.694 11.695 1.00 84.94 112 PHE A C 1
ATOM 936 O O . PHE A 1 112 ? -7.719 -11.794 11.607 1.00 84.94 112 PHE A O 1
ATOM 943 N N . LEU A 1 113 ? -7.622 -9.625 12.177 1.00 83.75 113 LEU A N 1
ATOM 944 C CA . LEU A 1 113 ? -6.226 -9.671 12.619 1.00 83.75 113 LEU A CA 1
ATOM 945 C C . LEU A 1 113 ? -6.035 -10.658 13.776 1.00 83.75 113 LEU A C 1
ATOM 947 O O . LEU A 1 113 ? -5.086 -11.441 13.760 1.00 83.75 113 LEU A O 1
ATOM 951 N N . LYS A 1 114 ? -6.983 -10.690 14.721 1.00 83.12 114 LYS A N 1
ATOM 952 C CA . LYS A 1 114 ? -7.008 -11.667 15.822 1.00 83.12 114 LYS A CA 1
ATOM 953 C C . LYS A 1 114 ? -7.144 -13.117 15.330 1.00 83.12 114 LYS A C 1
ATOM 955 O O . LYS A 1 114 ? -6.652 -14.024 15.989 1.00 83.12 114 LYS A O 1
ATOM 960 N N . GLN A 1 115 ? -7.783 -13.343 14.177 1.00 79.38 115 GLN A N 1
ATOM 961 C CA . GLN A 1 115 ? -7.986 -14.677 13.587 1.00 79.38 115 GLN A CA 1
ATOM 962 C C . GLN A 1 115 ? -6.778 -15.189 12.789 1.00 79.38 115 GLN A C 1
ATOM 964 O O . GLN A 1 115 ? -6.628 -16.397 12.635 1.00 79.38 115 GLN A O 1
ATOM 969 N N . ILE A 1 116 ? -5.932 -14.301 12.258 1.00 70.75 116 ILE A N 1
ATOM 970 C CA . ILE A 1 116 ? -4.812 -14.665 11.365 1.00 70.75 116 ILE A CA 1
ATOM 971 C C . ILE A 1 116 ? -3.484 -14.833 12.082 1.00 70.75 116 ILE A C 1
ATOM 973 O O . ILE A 1 116 ? -2.479 -15.156 11.448 1.00 70.75 116 ILE A O 1
ATOM 977 N N . TYR A 1 117 ? -3.476 -14.713 13.407 1.00 60.06 117 TYR A N 1
ATOM 978 C CA . TYR A 1 117 ? -2.317 -15.096 14.194 1.00 60.06 117 TYR A CA 1
ATOM 979 C C . TYR A 1 117 ? -2.024 -16.600 14.046 1.00 60.06 117 TYR A C 1
ATOM 981 O O . TYR A 1 117 ? -2.521 -17.439 14.793 1.00 60.06 117 TYR A O 1
ATOM 989 N N . TYR A 1 118 ? -1.186 -16.927 13.065 1.00 56.97 118 TYR A N 1
ATOM 990 C CA . TYR A 1 118 ? -0.556 -18.223 12.881 1.00 56.97 118 TYR A CA 1
ATOM 991 C C . TYR A 1 118 ? 0.958 -18.001 12.797 1.00 56.97 118 TYR A C 1
ATOM 993 O O . TYR A 1 118 ? 1.456 -17.489 11.781 1.00 56.97 118 TYR A O 1
ATOM 1001 N N . PRO A 1 119 ? 1.708 -18.361 13.856 1.00 47.44 119 PRO A N 1
ATOM 1002 C CA . PRO A 1 119 ? 3.164 -18.374 13.817 1.00 47.44 119 PRO A CA 1
ATOM 1003 C C . PRO A 1 119 ? 3.642 -19.203 12.614 1.00 47.44 119 PRO A C 1
ATOM 1005 O O . PRO A 1 119 ? 3.245 -20.355 12.460 1.00 47.44 119 PRO A O 1
ATOM 1008 N N . GLY A 1 120 ? 4.473 -18.614 11.748 1.00 51.62 120 GLY A N 1
ATOM 1009 C CA . GLY A 1 120 ? 5.070 -19.307 10.596 1.00 51.62 120 GLY A CA 1
ATOM 1010 C C . GLY A 1 120 ? 4.451 -19.021 9.222 1.00 51.62 120 GLY A C 1
ATOM 1011 O O . GLY A 1 120 ? 4.901 -19.591 8.230 1.00 51.62 120 GLY A O 1
ATOM 1012 N N . THR A 1 121 ? 3.467 -18.122 9.112 1.00 58.62 121 THR A N 1
ATOM 1013 C CA . THR A 1 121 ? 2.935 -17.722 7.796 1.00 58.62 121 THR A CA 1
ATOM 1014 C C . THR A 1 121 ? 3.953 -16.845 7.053 1.00 58.62 121 THR A C 1
ATOM 1016 O O . THR A 1 121 ? 4.209 -15.714 7.462 1.00 58.62 121 THR A O 1
ATOM 1019 N N . ALA A 1 122 ? 4.525 -17.333 5.947 1.00 60.06 122 ALA A N 1
ATOM 1020 C CA . ALA A 1 122 ? 5.406 -16.546 5.077 1.00 60.06 122 ALA A CA 1
ATOM 1021 C C . ALA A 1 122 ? 4.597 -15.474 4.318 1.00 60.06 122 ALA A C 1
ATOM 1023 O O . ALA A 1 122 ? 4.169 -15.669 3.182 1.00 60.06 122 ALA A O 1
ATOM 1024 N N . THR A 1 123 ? 4.320 -14.351 4.977 1.00 77.25 123 THR A N 1
ATOM 1025 C CA . THR A 1 123 ? 3.575 -13.218 4.415 1.00 77.25 123 THR A CA 1
ATOM 1026 C C . THR A 1 123 ? 4.130 -11.895 4.946 1.00 77.25 123 THR A C 1
ATOM 1028 O O . THR A 1 123 ? 4.999 -11.872 5.820 1.00 77.25 123 THR A O 1
ATOM 1031 N N . ASN A 1 124 ? 3.649 -10.782 4.401 1.00 80.25 124 ASN A N 1
ATOM 1032 C CA . ASN A 1 124 ? 4.060 -9.442 4.800 1.00 80.25 124 ASN A CA 1
ATOM 1033 C C . ASN A 1 124 ? 2.861 -8.604 5.261 1.00 80.25 124 ASN A C 1
ATOM 1035 O O . ASN A 1 124 ? 1.705 -8.952 5.018 1.00 80.25 124 ASN A O 1
ATOM 1039 N N . THR A 1 125 ? 3.153 -7.504 5.948 1.00 78.88 125 THR A N 1
ATOM 1040 C CA . THR A 1 125 ? 2.153 -6.592 6.525 1.00 78.88 125 THR A CA 1
ATOM 1041 C C . THR A 1 125 ? 1.142 -6.088 5.490 1.00 78.88 125 THR A C 1
ATOM 1043 O O . THR A 1 125 ? -0.057 -6.065 5.770 1.00 78.88 125 THR A O 1
ATOM 1046 N N . ARG A 1 126 ? 1.587 -5.765 4.267 1.00 77.12 126 ARG A N 1
ATOM 1047 C CA . ARG A 1 126 ? 0.718 -5.317 3.164 1.00 77.12 126 ARG A CA 1
ATOM 1048 C C . ARG A 1 126 ? -0.227 -6.428 2.693 1.00 77.12 126 ARG A C 1
ATOM 1050 O O . ARG A 1 126 ? -1.415 -6.177 2.509 1.00 77.12 126 ARG A O 1
ATOM 1057 N N . ASP A 1 127 ? 0.268 -7.653 2.550 1.00 78.38 127 ASP A N 1
ATOM 1058 C CA . ASP A 1 127 ? -0.548 -8.800 2.140 1.00 78.38 127 ASP A CA 1
ATOM 1059 C C . ASP A 1 127 ? -1.613 -9.155 3.181 1.00 78.38 127 ASP A C 1
ATOM 1061 O O . ASP A 1 127 ? -2.727 -9.516 2.808 1.00 78.38 127 ASP A O 1
ATOM 1065 N N . VAL A 1 128 ? -1.311 -9.035 4.479 1.00 80.62 128 VAL A N 1
ATOM 1066 C CA . VAL A 1 128 ? -2.311 -9.243 5.543 1.00 80.62 128 VAL A CA 1
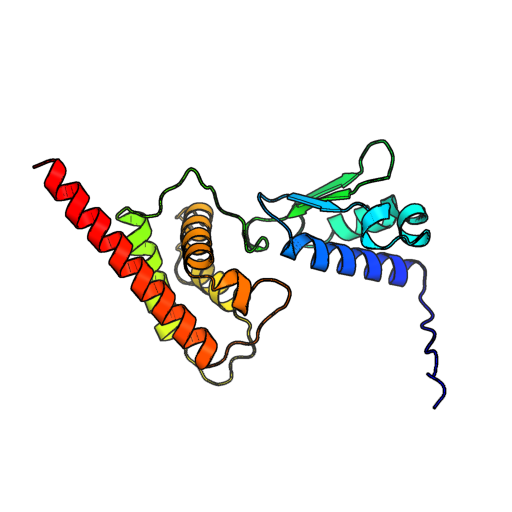ATOM 1067 C C . VAL A 1 128 ? -3.443 -8.226 5.437 1.00 80.62 128 VAL A C 1
ATOM 1069 O O . VAL A 1 128 ? -4.613 -8.609 5.495 1.00 80.62 128 VAL A O 1
ATOM 1072 N N . ILE A 1 129 ? -3.116 -6.949 5.221 1.00 79.00 129 ILE A N 1
ATOM 1073 C CA . ILE A 1 129 ? -4.115 -5.888 5.034 1.00 79.00 129 ILE A CA 1
ATOM 1074 C C . ILE A 1 129 ? -4.979 -6.189 3.805 1.00 79.00 129 ILE A C 1
ATOM 1076 O O . ILE A 1 129 ? -6.205 -6.173 3.901 1.00 79.00 129 ILE A O 1
ATOM 1080 N N . MET A 1 130 ? -4.369 -6.552 2.675 1.00 76.06 130 MET A N 1
ATOM 1081 C CA . MET A 1 130 ? -5.108 -6.871 1.449 1.00 76.06 130 MET A CA 1
ATOM 1082 C C . MET A 1 130 ? -6.015 -8.093 1.605 1.00 76.06 130 MET A C 1
ATOM 1084 O O . MET A 1 130 ? -7.194 -8.033 1.260 1.00 76.06 130 MET A O 1
ATOM 1088 N N . LYS A 1 131 ? -5.508 -9.171 2.211 1.00 77.38 131 LYS A N 1
ATOM 1089 C CA . LYS A 1 131 ? -6.307 -10.368 2.501 1.00 77.38 131 LYS A CA 1
ATOM 1090 C C . LYS A 1 131 ? -7.483 -10.066 3.427 1.00 77.38 131 LYS A C 1
ATOM 1092 O O . LYS A 1 131 ? -8.505 -10.731 3.316 1.00 77.38 131 LYS A O 1
ATOM 1097 N N . SER A 1 132 ? -7.374 -9.077 4.316 1.00 76.38 132 SER A N 1
ATOM 1098 C CA . SER A 1 132 ? -8.490 -8.672 5.186 1.00 76.38 132 SER A CA 1
ATOM 1099 C C . SER A 1 132 ? -9.664 -8.101 4.406 1.00 76.38 132 SER A C 1
ATOM 1101 O O . SER A 1 132 ? -10.816 -8.463 4.656 1.00 76.38 132 SER A O 1
ATOM 1103 N N . ILE A 1 133 ? -9.346 -7.275 3.409 1.00 71.62 133 ILE A N 1
ATOM 1104 C CA . ILE A 1 133 ? -10.315 -6.652 2.516 1.00 71.62 133 ILE A CA 1
ATOM 1105 C C . ILE A 1 133 ? -10.957 -7.734 1.644 1.00 71.62 133 ILE A C 1
ATOM 1107 O O . ILE A 1 133 ? -12.169 -7.738 1.463 1.00 71.62 133 ILE A O 1
ATOM 1111 N N . GLU A 1 134 ? -10.169 -8.696 1.161 1.00 70.12 134 GLU A N 1
ATOM 1112 C CA . GLU A 1 134 ? -10.647 -9.782 0.299 1.00 70.12 134 GLU A CA 1
ATOM 1113 C C . GLU A 1 134 ? -11.471 -10.848 1.051 1.00 70.12 134 GLU A C 1
ATOM 1115 O O . GLU A 1 134 ? -12.481 -11.318 0.535 1.00 70.12 134 GLU A O 1
ATOM 1120 N N . TYR A 1 135 ? -11.078 -11.232 2.272 1.00 66.12 135 TYR A N 1
ATOM 1121 C CA . TYR A 1 135 ? -11.691 -12.343 3.020 1.00 66.12 135 TYR A CA 1
ATOM 1122 C C . TYR A 1 135 ? -13.018 -11.976 3.696 1.00 66.12 135 TYR A C 1
ATOM 1124 O O . TYR A 1 135 ? -13.879 -12.835 3.884 1.00 66.12 135 TYR A O 1
ATOM 1132 N N . LYS A 1 136 ? -13.193 -10.715 4.111 1.00 62.56 136 LYS A N 1
ATOM 1133 C CA . LYS A 1 136 ? -14.377 -10.274 4.873 1.00 62.56 136 LYS A CA 1
ATOM 1134 C C . LYS A 1 136 ? -15.359 -9.433 4.055 1.00 62.56 136 LYS A C 1
ATOM 1136 O O . LYS A 1 136 ? -16.363 -8.989 4.616 1.00 62.56 136 LYS A O 1
ATOM 1141 N N . CYS A 1 137 ? -15.112 -9.238 2.760 1.00 53.81 137 CYS A N 1
ATOM 1142 C CA . CYS A 1 137 ? -16.007 -8.492 1.884 1.00 53.81 137 CYS A CA 1
ATOM 1143 C C . CYS A 1 137 ? -16.805 -9.449 0.975 1.00 53.81 137 CYS A C 1
ATOM 1145 O O . CYS A 1 137 ? -16.236 -10.049 0.061 1.00 53.81 137 CYS A O 1
ATOM 1147 N N . PRO A 1 138 ? -18.126 -9.618 1.192 1.00 50.09 138 PRO A N 1
ATOM 1148 C CA . PRO A 1 138 ? -19.004 -10.165 0.164 1.00 50.09 138 PRO A CA 1
ATOM 1149 C C . PRO A 1 138 ? -18.876 -9.302 -1.094 1.00 50.09 138 PRO A C 1
ATOM 1151 O O . PRO A 1 138 ? -18.715 -8.088 -0.977 1.00 50.09 138 PRO A O 1
ATOM 1154 N N . LYS A 1 139 ? -18.987 -9.907 -2.280 1.00 50.94 139 LYS A N 1
ATOM 1155 C CA . LYS A 1 139 ? -18.800 -9.282 -3.608 1.00 50.94 139 LYS A CA 1
ATOM 1156 C C . LYS A 1 139 ? -19.634 -8.009 -3.889 1.00 50.94 139 LYS A C 1
ATOM 1158 O O . LYS A 1 139 ? -19.445 -7.403 -4.937 1.00 50.94 139 LYS A O 1
ATOM 1163 N N . ASP A 1 140 ? -20.478 -7.578 -2.951 1.00 48.44 140 ASP A N 1
ATOM 1164 C CA . ASP A 1 140 ? -21.529 -6.574 -3.118 1.00 48.44 140 ASP A CA 1
ATOM 1165 C C . ASP A 1 140 ? -21.336 -5.295 -2.266 1.00 48.44 140 ASP A C 1
ATOM 1167 O O . ASP A 1 140 ? -22.220 -4.440 -2.246 1.00 48.44 140 ASP A O 1
ATOM 1171 N N . LYS A 1 141 ? -20.205 -5.122 -1.556 1.00 54.41 141 LYS A N 1
ATOM 1172 C CA . LYS A 1 141 ? -19.851 -3.847 -0.888 1.00 54.41 141 LYS A CA 1
ATOM 1173 C C . LYS A 1 141 ? -18.634 -3.177 -1.532 1.00 54.41 141 LYS A C 1
ATOM 1175 O O . LYS A 1 141 ? -17.706 -3.849 -1.973 1.00 54.41 141 LYS A O 1
ATOM 1180 N N . ASP A 1 142 ? -18.657 -1.842 -1.565 1.00 66.62 142 ASP A N 1
ATOM 1181 C CA . ASP A 1 142 ? -17.635 -0.970 -2.161 1.00 66.62 142 ASP A CA 1
ATOM 1182 C C . ASP A 1 142 ? -16.256 -1.204 -1.512 1.00 66.62 142 ASP A C 1
ATOM 1184 O O . ASP A 1 142 ? -15.901 -0.598 -0.498 1.00 66.62 142 ASP A O 1
ATOM 1188 N N . MET A 1 143 ? -15.462 -2.106 -2.103 1.00 69.25 143 MET A N 1
ATOM 1189 C CA . MET A 1 143 ? -14.078 -2.384 -1.696 1.00 69.25 143 MET A CA 1
ATOM 1190 C C . MET A 1 143 ? -13.233 -1.102 -1.631 1.00 69.25 143 MET A C 1
ATOM 1192 O O . MET A 1 143 ? -12.303 -1.024 -0.829 1.00 69.25 143 MET A O 1
ATOM 1196 N N . GLY A 1 144 ? -13.566 -0.085 -2.437 1.00 71.06 144 GLY A N 1
ATOM 1197 C CA . GLY A 1 144 ? -12.906 1.216 -2.414 1.00 71.06 144 GLY A CA 1
ATOM 1198 C C . GLY A 1 144 ? -13.174 1.988 -1.123 1.00 71.06 144 GLY A C 1
ATOM 1199 O O . GLY A 1 144 ? -12.253 2.591 -0.576 1.00 71.06 144 GLY A O 1
ATOM 1200 N N . ALA A 1 145 ? -14.397 1.932 -0.588 1.00 75.38 145 ALA A N 1
ATOM 1201 C CA . ALA A 1 145 ? -14.735 2.549 0.696 1.00 75.38 145 ALA A CA 1
ATOM 1202 C C . ALA A 1 145 ? -13.989 1.884 1.865 1.00 75.38 145 ALA A C 1
ATOM 1204 O O . ALA A 1 145 ? -13.442 2.579 2.720 1.00 75.38 145 ALA A O 1
ATOM 1205 N N . MET A 1 146 ? -13.886 0.553 1.865 1.00 76.94 146 MET A N 1
ATOM 1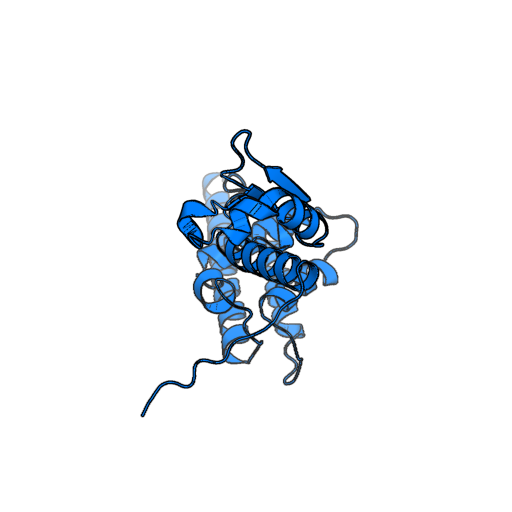206 C CA . MET A 1 146 ? -13.127 -0.178 2.889 1.00 76.94 146 MET A CA 1
ATOM 1207 C C . MET A 1 146 ? -11.633 0.124 2.825 1.00 76.94 146 MET A C 1
ATOM 1209 O O . MET A 1 146 ? -11.016 0.391 3.857 1.00 76.94 146 MET A O 1
ATOM 1213 N N . TYR A 1 147 ? -11.062 0.117 1.614 1.00 77.94 147 TYR A N 1
ATOM 1214 C CA . TYR A 1 147 ? -9.668 0.501 1.412 1.00 77.94 147 TYR A CA 1
ATOM 1215 C C . TYR A 1 147 ? -9.417 1.903 1.965 1.00 77.94 147 TYR A C 1
ATOM 1217 O O . TYR A 1 147 ? -8.462 2.117 2.701 1.00 77.94 147 TYR A O 1
ATOM 1225 N N . ASN A 1 148 ? -10.332 2.835 1.693 1.00 80.44 148 ASN A N 1
ATOM 1226 C CA . ASN A 1 148 ? -10.239 4.197 2.188 1.00 80.44 148 ASN A CA 1
ATOM 1227 C C . ASN A 1 148 ? -10.190 4.283 3.717 1.00 80.44 148 ASN A C 1
ATOM 1229 O O . ASN A 1 148 ? -9.328 4.962 4.269 1.00 80.44 148 ASN A O 1
ATOM 1233 N N . VAL A 1 149 ? -11.104 3.585 4.397 1.00 86.69 149 VAL A N 1
ATOM 1234 C CA . VAL A 1 149 ? -11.185 3.588 5.864 1.00 86.69 149 VAL A CA 1
ATOM 1235 C C . VAL A 1 149 ? -9.913 3.015 6.484 1.00 86.69 149 VAL A C 1
ATOM 1237 O O . VAL A 1 149 ? -9.344 3.621 7.393 1.00 86.69 149 VAL A O 1
ATOM 1240 N N . LEU A 1 150 ? -9.430 1.886 5.959 1.00 86.69 150 LEU A N 1
ATOM 1241 C CA . LEU A 1 150 ? -8.198 1.260 6.438 1.00 86.69 150 LEU A CA 1
ATOM 1242 C C . LEU A 1 150 ? -6.975 2.131 6.167 1.00 86.69 150 LEU A C 1
ATOM 1244 O O . LEU A 1 150 ? -6.158 2.307 7.064 1.00 86.69 150 LEU A O 1
ATOM 1248 N N . SER A 1 151 ? -6.864 2.723 4.980 1.00 84.62 151 SER A N 1
ATOM 1249 C CA . SER A 1 151 ? -5.769 3.636 4.653 1.00 84.62 151 SER A CA 1
ATOM 1250 C C . SER A 1 151 ? -5.741 4.847 5.584 1.00 84.62 151 SER A C 1
ATOM 1252 O O . SER A 1 151 ? -4.668 5.195 6.075 1.00 84.62 151 SER A O 1
ATOM 1254 N N . ILE A 1 152 ? -6.889 5.463 5.895 1.00 87.50 152 ILE A N 1
ATOM 1255 C CA . ILE A 1 152 ? -6.949 6.573 6.863 1.00 87.50 152 ILE A CA 1
ATOM 1256 C C . ILE A 1 152 ? -6.477 6.100 8.240 1.00 87.50 152 ILE A C 1
ATOM 1258 O O . ILE A 1 152 ? -5.625 6.746 8.848 1.00 87.50 152 ILE A O 1
ATOM 1262 N N . ALA A 1 153 ? -6.985 4.965 8.723 1.00 89.50 153 ALA A N 1
ATOM 1263 C CA . ALA A 1 153 ? -6.628 4.443 10.038 1.00 89.50 153 ALA A CA 1
ATOM 1264 C C . ALA A 1 153 ? -5.131 4.090 10.146 1.00 89.50 153 ALA A C 1
ATOM 1266 O O . ALA A 1 153 ? -4.445 4.491 11.088 1.00 89.50 153 ALA A O 1
ATOM 1267 N N . LEU A 1 154 ? -4.591 3.393 9.147 1.00 89.31 154 LEU A N 1
ATOM 1268 C CA . LEU A 1 154 ? -3.180 3.016 9.090 1.00 89.31 154 LEU A CA 1
ATOM 1269 C C . LEU A 1 154 ? -2.262 4.245 9.035 1.00 89.31 154 LEU A C 1
ATOM 1271 O O . LEU A 1 154 ? -1.234 4.246 9.714 1.00 89.31 154 LEU A O 1
ATOM 1275 N N . ASN A 1 155 ? -2.643 5.297 8.298 1.00 87.06 155 ASN A N 1
ATOM 1276 C CA . ASN A 1 155 ? -1.881 6.551 8.254 1.00 87.06 155 ASN A CA 1
ATOM 1277 C C . ASN A 1 155 ? -1.937 7.274 9.603 1.00 87.06 155 ASN A C 1
ATOM 1279 O O . ASN A 1 155 ? -0.894 7.625 10.143 1.00 87.06 155 ASN A O 1
ATOM 1283 N N . ARG A 1 156 ? -3.133 7.434 10.191 1.00 88.88 156 ARG A N 1
ATOM 1284 C CA . ARG A 1 156 ? -3.311 8.084 11.505 1.00 88.88 156 ARG A CA 1
ATOM 1285 C C . ARG A 1 156 ? -2.496 7.406 12.610 1.00 88.88 156 ARG A C 1
ATOM 1287 O O . ARG A 1 156 ? -1.980 8.086 13.487 1.00 88.88 156 ARG A O 1
ATOM 1294 N N . SER A 1 157 ? -2.354 6.081 12.555 1.00 90.50 157 SER A N 1
ATOM 1295 C CA . SER A 1 157 ? -1.563 5.325 13.536 1.00 90.50 157 SER A CA 1
ATOM 1296 C C . SER A 1 157 ? -0.040 5.391 13.344 1.00 90.50 157 SER A C 1
ATOM 1298 O O . SER A 1 157 ? 0.693 4.881 14.187 1.00 90.50 157 SER A O 1
ATOM 1300 N N . GLY A 1 158 ? 0.456 5.928 12.222 1.00 88.12 158 GLY A N 1
ATOM 1301 C CA . GLY A 1 158 ? 1.878 5.863 11.854 1.00 88.12 158 GLY A CA 1
ATOM 1302 C C . GLY A 1 158 ? 2.367 4.462 11.448 1.00 88.12 158 GLY A C 1
ATOM 1303 O O . GLY A 1 158 ? 3.556 4.263 11.195 1.00 88.12 158 GLY A O 1
ATOM 1304 N N . PHE A 1 159 ? 1.470 3.472 11.351 1.00 88.81 159 PHE A N 1
ATOM 1305 C CA . PHE A 1 159 ? 1.830 2.098 10.985 1.00 88.81 159 PHE A CA 1
ATOM 1306 C C . PHE A 1 159 ? 2.397 2.008 9.561 1.00 88.81 159 PHE A C 1
ATOM 1308 O O . PHE A 1 159 ? 3.280 1.188 9.296 1.00 88.81 159 PHE A O 1
ATOM 1315 N N . ILE A 1 160 ? 1.918 2.866 8.650 1.00 83.44 160 ILE A N 1
ATOM 1316 C CA . ILE A 1 160 ? 2.428 2.928 7.275 1.00 83.44 160 ILE A CA 1
ATOM 1317 C C . ILE A 1 160 ? 3.908 3.284 7.252 1.00 83.44 160 ILE A C 1
ATOM 1319 O O . ILE A 1 160 ? 4.687 2.538 6.661 1.00 83.44 160 ILE A O 1
ATOM 1323 N N . ASP A 1 161 ? 4.298 4.358 7.929 1.00 82.62 161 ASP A N 1
ATOM 1324 C CA . ASP A 1 161 ? 5.678 4.851 7.912 1.00 82.62 161 ASP A CA 1
ATOM 1325 C C . ASP A 1 161 ? 6.649 3.819 8.503 1.00 82.62 161 ASP A C 1
ATOM 1327 O O . ASP A 1 161 ? 7.795 3.693 8.076 1.00 82.62 161 ASP A O 1
ATOM 1331 N N . LYS A 1 162 ? 6.175 3.031 9.474 1.00 84.50 162 LYS A N 1
ATOM 1332 C CA . LYS A 1 162 ? 6.997 2.053 10.189 1.00 84.50 162 LYS A CA 1
ATOM 1333 C C . LYS A 1 162 ? 7.121 0.702 9.484 1.00 84.50 162 LYS A C 1
ATOM 1335 O O . LYS A 1 162 ? 8.173 0.072 9.581 1.00 84.50 162 LYS A O 1
ATOM 1340 N N . TYR A 1 163 ? 6.058 0.226 8.831 1.00 83.12 163 TYR A N 1
ATOM 1341 C CA . TYR A 1 163 ? 5.981 -1.167 8.369 1.00 83.12 163 TYR A CA 1
ATOM 1342 C C . TYR A 1 163 ? 5.471 -1.371 6.937 1.00 83.12 163 TYR A C 1
ATOM 1344 O O . TYR A 1 163 ? 5.303 -2.520 6.518 1.00 83.12 163 TYR A O 1
ATOM 1352 N N . ILE A 1 164 ? 5.185 -0.299 6.193 1.00 75.50 164 ILE A N 1
ATOM 1353 C CA . ILE A 1 164 ? 4.646 -0.377 4.824 1.00 75.50 164 ILE A CA 1
ATOM 1354 C C . ILE A 1 164 ? 5.435 0.512 3.848 1.00 75.50 164 ILE A C 1
ATOM 1356 O O . ILE A 1 164 ? 5.595 0.152 2.675 1.00 75.50 164 ILE A O 1
ATOM 1360 N N . GLU A 1 165 ? 5.914 1.669 4.303 1.00 68.44 165 GLU A N 1
ATOM 1361 C CA . GLU A 1 165 ? 6.713 2.602 3.514 1.00 68.44 165 GLU A CA 1
ATOM 1362 C C . GLU A 1 165 ? 8.156 2.097 3.335 1.00 68.44 165 GLU A C 1
ATOM 1364 O O . GLU A 1 165 ? 8.810 1.646 4.270 1.00 68.44 165 GLU A O 1
ATOM 1369 N N . GLY A 1 166 ? 8.668 2.163 2.105 1.00 58.19 166 GLY A N 1
ATOM 1370 C CA . GLY A 1 166 ? 10.075 1.900 1.782 1.00 58.19 166 GLY A CA 1
ATOM 1371 C C . GLY A 1 166 ? 10.449 0.435 1.567 1.00 58.19 166 GLY A C 1
ATOM 1372 O O . GLY A 1 166 ? 11.332 0.163 0.758 1.00 58.19 166 GLY A O 1
ATOM 1373 N N . TYR A 1 167 ? 9.800 -0.518 2.242 1.00 64.69 167 TYR A N 1
ATOM 1374 C CA . TYR A 1 167 ? 10.141 -1.940 2.129 1.00 64.69 167 TYR A CA 1
ATOM 1375 C C . TYR A 1 167 ? 8.994 -2.863 2.558 1.00 64.69 167 TYR A C 1
ATOM 1377 O O . TYR A 1 167 ? 8.054 -2.475 3.247 1.00 64.69 167 TYR A O 1
ATOM 1385 N N . THR A 1 168 ? 9.068 -4.119 2.116 1.00 67.94 168 THR A N 1
ATOM 1386 C CA . THR A 1 168 ? 8.119 -5.165 2.515 1.00 67.94 168 THR A CA 1
ATOM 1387 C C . THR A 1 168 ? 8.550 -5.744 3.860 1.00 67.94 168 THR A C 1
ATOM 1389 O O . THR A 1 168 ? 9.628 -6.328 3.948 1.00 67.94 168 THR A O 1
ATOM 1392 N N . VAL A 1 169 ? 7.722 -5.604 4.900 1.00 79.44 169 VAL A N 1
ATOM 1393 C CA . VAL A 1 169 ? 8.030 -6.122 6.243 1.00 79.44 169 VAL A CA 1
ATOM 1394 C C . VAL A 1 169 ? 7.368 -7.483 6.465 1.00 79.44 169 VAL A C 1
ATOM 1396 O O . VAL A 1 169 ? 6.138 -7.569 6.398 1.00 79.44 169 VAL A O 1
ATOM 1399 N N . PRO A 1 170 ? 8.142 -8.548 6.754 1.00 82.62 170 PRO A N 1
ATOM 1400 C CA . PRO A 1 170 ? 7.583 -9.830 7.166 1.00 82.62 170 PRO A CA 1
ATOM 1401 C C . PRO A 1 170 ? 6.736 -9.689 8.431 1.00 82.62 170 PRO A C 1
ATOM 1403 O O . PRO A 1 170 ? 7.112 -8.985 9.371 1.00 82.62 170 PRO A O 1
ATOM 1406 N N . VAL A 1 171 ? 5.597 -10.374 8.475 1.00 83.62 171 VAL A N 1
ATOM 1407 C CA . VAL A 1 171 ? 4.747 -10.377 9.672 1.00 83.62 171 VAL A CA 1
ATOM 1408 C C . VAL A 1 171 ? 5.448 -11.115 10.808 1.00 83.62 171 VAL A C 1
ATOM 1410 O O . VAL A 1 171 ? 6.022 -12.184 10.613 1.00 83.62 171 VAL A O 1
ATOM 1413 N N . ASN A 1 172 ? 5.391 -10.541 12.005 1.00 84.25 172 ASN A N 1
ATOM 1414 C CA . ASN A 1 172 ? 5.821 -11.167 13.245 1.00 84.25 172 ASN A CA 1
ATOM 1415 C C . ASN A 1 172 ? 4.872 -10.768 14.382 1.00 84.25 172 ASN A C 1
ATOM 1417 O O . ASN A 1 172 ? 4.000 -9.919 14.218 1.00 84.25 172 ASN A O 1
ATOM 1421 N N . GLU A 1 173 ? 5.038 -11.391 15.545 1.00 83.75 173 GLU A N 1
ATOM 1422 C CA . GLU A 1 173 ? 4.182 -11.130 16.706 1.00 83.75 173 GLU A CA 1
ATOM 1423 C C . GLU A 1 173 ? 4.162 -9.646 17.088 1.00 83.75 173 GLU A C 1
ATOM 1425 O O . GLU A 1 173 ? 3.097 -9.073 17.297 1.00 83.75 173 GLU A O 1
ATOM 1430 N N . LYS A 1 174 ? 5.326 -8.990 17.075 1.00 88.50 174 LYS A N 1
ATOM 1431 C CA . LYS A 1 174 ? 5.458 -7.583 17.452 1.00 88.50 174 LYS A CA 1
ATOM 1432 C C . LYS A 1 174 ? 4.673 -6.655 16.525 1.00 88.50 174 LYS A C 1
ATOM 1434 O O . LYS A 1 174 ? 3.912 -5.824 17.009 1.00 88.50 174 LYS A O 1
ATOM 1439 N N . ASN A 1 175 ? 4.868 -6.755 15.209 1.00 88.31 175 ASN A N 1
ATOM 1440 C CA . ASN A 1 175 ? 4.214 -5.835 14.276 1.00 88.31 175 ASN A CA 1
ATOM 1441 C C . ASN A 1 175 ? 2.712 -6.110 14.134 1.00 88.31 175 ASN A C 1
ATOM 1443 O O . ASN A 1 175 ? 1.948 -5.173 13.920 1.00 88.31 175 ASN A O 1
ATOM 1447 N N . LEU A 1 176 ? 2.269 -7.355 14.312 1.00 87.12 176 LEU A N 1
ATOM 1448 C CA . LEU A 1 176 ? 0.849 -7.687 14.301 1.00 87.12 176 LEU A CA 1
ATOM 1449 C C . LEU A 1 176 ? 0.150 -7.216 15.581 1.00 87.12 176 LEU A C 1
ATOM 1451 O O . LEU A 1 176 ? -0.934 -6.642 15.498 1.00 87.12 176 LEU A O 1
ATOM 1455 N N . GLN A 1 177 ? 0.781 -7.395 16.743 1.00 89.12 177 GLN A N 1
ATOM 1456 C CA . GLN A 1 177 ? 0.263 -6.886 18.011 1.00 89.12 177 GLN A CA 1
ATOM 1457 C C . GLN A 1 177 ? 0.152 -5.356 17.986 1.00 89.12 177 GLN A C 1
ATOM 1459 O O . GLN A 1 177 ? -0.895 -4.812 18.327 1.00 89.12 177 GLN A O 1
ATOM 1464 N N . GLU A 1 178 ? 1.182 -4.670 17.485 1.00 92.50 178 GLU A N 1
ATOM 1465 C CA . GLU A 1 178 ? 1.163 -3.214 17.317 1.00 92.50 178 GLU A CA 1
ATOM 1466 C C . GLU A 1 178 ? 0.044 -2.763 16.363 1.00 92.50 178 GLU A C 1
ATOM 1468 O O . GLU A 1 178 ? -0.653 -1.789 16.638 1.00 92.50 178 GLU A O 1
ATOM 1473 N N . LEU A 1 179 ? -0.191 -3.496 15.267 1.00 91.19 179 LEU A N 1
ATOM 1474 C CA . LEU A 1 179 ? -1.305 -3.208 14.364 1.00 91.19 179 LEU A CA 1
ATOM 1475 C C . LEU A 1 179 ? -2.661 -3.341 15.072 1.00 91.19 179 LEU A C 1
ATOM 1477 O O . LEU A 1 179 ? -3.516 -2.471 14.921 1.00 91.19 179 LEU A O 1
ATOM 1481 N N . ILE A 1 180 ? -2.862 -4.412 15.844 1.00 91.00 180 ILE A N 1
ATOM 1482 C CA . ILE A 1 180 ? -4.105 -4.644 16.590 1.00 91.00 180 ILE A CA 1
ATOM 1483 C C . ILE A 1 180 ? -4.336 -3.518 17.601 1.00 91.00 180 ILE A C 1
ATOM 1485 O O . ILE A 1 180 ? -5.430 -2.959 17.637 1.00 91.00 180 ILE A O 1
ATOM 1489 N N . GLU A 1 181 ? -3.319 -3.156 18.383 1.00 94.25 181 GLU A N 1
ATOM 1490 C CA . GLU A 1 181 ? -3.394 -2.086 19.385 1.00 94.25 181 GLU A CA 1
ATOM 1491 C C . GLU A 1 181 ? -3.720 -0.729 18.753 1.00 94.25 181 GLU A C 1
ATOM 1493 O O . GLU A 1 181 ? -4.615 -0.022 19.226 1.00 94.25 181 GLU A O 1
ATOM 1498 N N . ASN A 1 182 ? -3.070 -0.403 17.635 1.00 94.94 182 ASN A N 1
ATOM 1499 C CA . ASN A 1 182 ? -3.332 0.818 16.880 1.00 94.94 182 ASN A CA 1
ATOM 1500 C C . ASN A 1 182 ? -4.780 0.878 16.375 1.00 94.94 182 ASN A C 1
ATOM 1502 O O . ASN A 1 182 ? -5.455 1.898 16.521 1.00 94.94 182 ASN A O 1
ATOM 1506 N N . MET A 1 183 ? -5.288 -0.215 15.800 1.00 94.12 183 MET A N 1
ATOM 1507 C CA . MET A 1 183 ? -6.663 -0.263 15.292 1.00 94.12 183 MET A CA 1
ATOM 1508 C C . MET A 1 183 ? -7.699 -0.248 16.424 1.00 94.12 183 MET A C 1
ATOM 1510 O O . MET A 1 183 ? -8.751 0.374 16.292 1.00 94.12 183 MET A O 1
ATOM 1514 N N . GLU A 1 184 ? -7.400 -0.880 17.560 1.00 94.75 184 GLU A N 1
ATOM 1515 C CA . GLU A 1 184 ? -8.212 -0.830 18.781 1.00 94.75 184 GLU A CA 1
ATOM 1516 C C . GLU A 1 184 ? -8.321 0.596 19.342 1.00 94.75 184 GLU A C 1
ATOM 1518 O O . GLU A 1 184 ? -9.401 1.018 19.766 1.00 94.75 184 GLU A O 1
ATOM 1523 N N . GLN A 1 185 ? -7.228 1.361 19.313 1.00 95.94 185 GLN A N 1
ATOM 1524 C CA . GLN A 1 185 ? -7.220 2.761 19.730 1.00 95.94 185 GLN A CA 1
ATOM 1525 C C . GLN A 1 185 ? -8.092 3.628 18.810 1.00 95.94 185 GLN A C 1
ATOM 1527 O O . GLN A 1 185 ? -8.993 4.316 19.292 1.00 95.94 185 GLN A O 1
ATOM 1532 N N . ILE A 1 186 ? -7.918 3.508 17.491 1.00 94.38 186 ILE A N 1
ATOM 1533 C CA . ILE A 1 186 ? -8.737 4.221 16.494 1.00 94.38 186 ILE A CA 1
ATOM 1534 C C . ILE A 1 186 ? -10.219 3.854 16.637 1.00 94.38 186 ILE A C 1
ATOM 1536 O O . ILE A 1 186 ? -11.088 4.722 16.604 1.00 94.38 186 ILE A O 1
ATOM 1540 N N . ARG A 1 187 ? -10.531 2.572 16.863 1.00 93.88 187 ARG A N 1
ATOM 1541 C CA . ARG A 1 187 ? -11.903 2.102 17.108 1.00 93.88 187 ARG A CA 1
ATOM 1542 C C . ARG A 1 187 ? -12.546 2.805 18.307 1.00 93.88 187 ARG A C 1
ATOM 1544 O O . ARG A 1 187 ? -13.721 3.166 18.244 1.00 93.88 187 ARG A O 1
ATOM 1551 N N . LYS A 1 188 ? -11.799 2.987 19.403 1.00 94.44 188 LYS A N 1
ATOM 1552 C CA . LYS A 1 188 ? -12.277 3.701 20.601 1.00 94.44 188 LYS A CA 1
ATOM 1553 C C . LYS A 1 188 ? -12.507 5.184 20.323 1.00 94.44 188 LYS A C 1
ATOM 1555 O O . LYS A 1 188 ? -13.472 5.738 20.838 1.00 94.44 188 LYS A O 1
ATOM 1560 N N . GLU A 1 189 ? -11.642 5.814 19.535 1.00 93.56 189 GLU A N 1
ATOM 1561 C CA . GLU A 1 189 ? -11.782 7.221 19.140 1.00 93.56 189 GLU A CA 1
ATOM 1562 C C . GLU A 1 189 ? -13.035 7.442 18.294 1.00 93.56 189 GLU A C 1
ATOM 1564 O O . GLU A 1 189 ? -13.863 8.270 18.660 1.00 93.56 189 GLU A O 1
ATOM 1569 N N . ILE A 1 190 ? -13.240 6.628 17.250 1.00 92.88 190 ILE A N 1
ATOM 1570 C CA . ILE A 1 190 ? -14.450 6.686 16.416 1.00 92.88 190 ILE A CA 1
ATOM 1571 C C . ILE A 1 190 ? -15.707 6.528 17.277 1.00 92.88 190 ILE A C 1
ATOM 1573 O O . ILE A 1 190 ? -16.649 7.303 17.140 1.00 92.88 190 ILE A O 1
ATOM 1577 N N . LYS A 1 191 ? -15.716 5.549 18.194 1.00 92.94 191 LYS A N 1
ATOM 1578 C CA . LYS A 1 191 ? -16.858 5.306 19.083 1.00 92.94 191 LYS A CA 1
ATOM 1579 C C . LYS A 1 191 ? -17.192 6.525 19.947 1.00 92.94 191 LYS A C 1
ATOM 1581 O O . LYS A 1 191 ? -18.355 6.897 20.021 1.00 92.94 191 LYS A O 1
ATOM 1586 N N . LYS A 1 192 ? -16.183 7.168 20.544 1.00 92.94 192 LYS A N 1
ATOM 1587 C CA . LYS A 1 192 ? -16.381 8.397 21.328 1.00 92.94 192 LYS A CA 1
ATOM 1588 C C . LYS A 1 192 ? -16.946 9.533 20.478 1.00 92.94 192 LYS A C 1
ATOM 1590 O O . LYS A 1 192 ? -17.803 10.263 20.955 1.00 92.94 192 LYS A O 1
ATOM 1595 N N . THR A 1 193 ? -16.480 9.693 19.238 1.00 91.00 193 THR A N 1
ATOM 1596 C CA . THR A 1 193 ? -17.008 10.726 18.335 1.00 91.00 193 THR A CA 1
ATOM 1597 C C . THR A 1 193 ? -18.480 10.487 18.007 1.00 91.00 193 THR A C 1
ATOM 1599 O O . THR A 1 193 ? -19.260 11.433 18.046 1.00 91.00 193 THR A O 1
ATOM 1602 N N . ILE A 1 194 ? -18.874 9.235 17.747 1.00 90.75 194 ILE A N 1
ATOM 1603 C CA . ILE A 1 194 ? -20.279 8.867 17.511 1.00 90.75 194 ILE A CA 1
ATOM 1604 C C . ILE A 1 194 ? -21.127 9.180 18.752 1.00 90.75 194 ILE A C 1
ATOM 1606 O O . ILE A 1 194 ? -22.114 9.900 18.644 1.00 90.75 194 ILE A O 1
ATOM 1610 N N . GLU A 1 195 ? -20.699 8.716 19.931 1.00 89.38 195 GLU A N 1
ATOM 1611 C CA . GLU A 1 195 ? -21.408 8.944 21.201 1.00 89.38 195 GLU A CA 1
ATOM 1612 C C . GLU A 1 195 ? -21.554 10.442 21.523 1.00 89.38 195 GLU A C 1
ATOM 1614 O O . GLU A 1 195 ? -22.603 10.871 21.990 1.00 89.38 195 GLU A O 1
ATOM 1619 N N . ASN A 1 196 ? -20.535 11.260 21.239 1.00 85.69 196 ASN A N 1
ATOM 1620 C CA . ASN A 1 196 ? -20.582 12.705 21.477 1.00 85.69 196 ASN A CA 1
ATOM 1621 C C . ASN A 1 196 ? -21.441 13.458 20.444 1.00 85.69 196 ASN A C 1
ATOM 1623 O O . ASN A 1 196 ? -22.116 14.418 20.805 1.00 85.69 196 ASN A O 1
ATOM 1627 N N . GLY A 1 197 ? -21.442 13.031 19.177 1.00 66.50 197 GLY A N 1
ATOM 1628 C CA . GLY A 1 197 ? -22.254 13.641 18.114 1.00 66.50 197 GLY A CA 1
ATOM 1629 C C . GLY A 1 197 ? -23.753 13.336 18.226 1.00 66.50 197 GLY A C 1
ATOM 1630 O O . GLY A 1 197 ? -24.582 14.097 17.723 1.00 66.50 197 GLY A O 1
ATOM 1631 N N . GLU A 1 198 ? -24.117 12.252 18.916 1.00 56.34 198 GLU A N 1
ATOM 1632 C CA . GLU A 1 198 ? -25.505 11.943 19.280 1.00 56.34 198 GLU A CA 1
ATOM 1633 C C . GLU A 1 198 ? -26.026 12.835 20.423 1.00 56.34 198 GLU A C 1
ATOM 1635 O O . GLU A 1 198 ? -27.224 13.099 20.485 1.00 56.34 198 GLU A O 1
ATOM 1640 N N . ILE A 1 199 ? -25.145 13.359 21.287 1.00 51.31 199 ILE A N 1
ATOM 1641 C CA . ILE A 1 199 ? -25.525 14.226 22.419 1.00 51.31 199 ILE A CA 1
ATOM 1642 C C . ILE A 1 199 ? -25.860 15.657 21.961 1.00 51.31 199 ILE A C 1
ATOM 1644 O O . ILE A 1 199 ? -26.687 16.315 22.584 1.00 51.31 199 ILE A O 1
ATOM 1648 N N . GLU A 1 200 ? -25.273 16.148 20.865 1.00 43.91 200 GLU A N 1
ATOM 1649 C CA . GLU A 1 200 ? -25.528 17.513 20.363 1.00 43.91 200 GLU A CA 1
ATOM 1650 C C . GLU A 1 200 ? -26.843 17.660 19.571 1.00 43.91 200 GLU A C 1
ATOM 1652 O O . GLU A 1 200 ? -27.263 18.780 19.289 1.00 43.91 200 GLU A O 1
ATOM 1657 N N . ASN A 1 201 ? -27.515 16.552 19.235 1.00 42.25 201 ASN A N 1
ATOM 1658 C CA . ASN A 1 201 ? -28.771 16.541 18.470 1.00 42.25 201 ASN A CA 1
ATOM 1659 C C . ASN A 1 201 ? -29.987 16.035 19.280 1.00 42.25 201 ASN A C 1
ATOM 1661 O O . ASN A 1 201 ? -31.005 15.678 18.680 1.00 42.25 201 ASN A O 1
ATOM 1665 N N . GLY A 1 202 ? -29.875 15.976 20.614 1.00 34.38 202 GLY A N 1
ATOM 1666 C CA . GLY A 1 202 ? -30.919 15.520 21.546 1.00 34.38 202 GLY A CA 1
ATOM 1667 C C . GLY A 1 202 ? -31.596 16.640 22.324 1.00 34.38 202 GLY A C 1
ATOM 1668 O O . GLY A 1 202 ? -30.880 17.548 22.798 1.00 34.38 202 GLY A O 1
#

Sequence (202 aa):
MASEKYTIEMTKEEMIKFYADKIINESIVKCSKDNACFVPTIFLKDKLIIEHLEEIAREIQKDKKVVKVAIDKNFNEIDISFYAKYCPRYYREDKSIENQEGYDFINKFVEFLKQIYYPGTATNTRDVIMKSIEYKCPKDKDMGAMYNVLSIALNRSGFIDKYIEGYTVPVNEKNLQELIENMEQIRKEIKKTIENGEIENG